Protein AF-C6HCW7-F1 (afdb_monomer)

Secondary structure (DSSP, 8-state):
-----TTTTSS-HHHHHHHHHHH-TTS-HHHHHHHHHHHHHHHHHTT-HHHHHHHH-TTT-TTT-----------------S--------SSSSS--TT------HHHHHHHHHHHHHHHHHHHHHHHHHHHHS-HHHHHHHHHHHHHHHHHHT-HHHHHHHHHHHHHH---HHHHHHHHHHHHHHHHHTT-HHHHHHHHHHHHHHHHHH--HHHHHHHHHHHHHHHHHTT-HHHHHHHHHHHGGG---TTT--HHHHHHHHHHHHHHHS-HHHHIIIIIS-HHHHHHHTTSSSSTTTTT-------------------------------TT-SS---S-----------HHHHHHHHHS----

Mean predicted aligned error: 13.77 Å

Foldseek 3Di:
DDDPQPLLPFDQLVLLVLLQLQQDPPHDPVSVVVSLVVNVVLCVVLLLLVLCCCDAPQPNHPQNPDPDDPDDDDDDDDDDDDDDPDQQPSYPDPHGDPPDHNHDDPVSSVVSVVVLVVVLVVLVVQLVCCVVPNDPVSNLVSLSVVLSSCRSSLPLPVNLVSLVVSLVSDPDLAVNLSSLVSNLLSCVSSLPLVSNVVSLVVSVVSCVVPNDPLSVLLSLQSVLVSCVSVVVLQSNLVSLLVSLVPPDSVSNDDSVVSLVSNLVSLVVHDDQVCSCVRNVPDPSNCLQLVPPPPPVVPVPCDDDDDDDDDDDDDDDDDDDDDDDDDDDDDDPPPPPDPDPDDPDPDDDDDCVVVSVVSVPPDHDD

Organism: Ajellomyces capsulatus (strain H143) (NCBI:txid544712)

Solvent-accessible surface area (backbone atoms only — not comparable to full-atom values): 21626 Å² total; per-residue (Å²): 132,89,73,78,77,58,65,53,75,41,43,58,41,67,56,39,50,29,51,21,40,43,24,29,74,87,50,56,68,68,60,31,53,51,28,51,52,52,49,53,52,48,35,66,78,51,41,16,36,57,37,46,43,46,37,22,28,67,83,75,6,77,65,34,58,68,93,67,84,80,86,73,86,85,77,96,74,94,74,94,72,92,78,80,78,72,79,62,51,44,54,69,54,97,67,60,39,87,84,65,66,62,83,70,51,69,69,60,43,51,53,26,47,54,52,49,49,53,52,49,53,51,46,48,48,50,28,50,51,20,62,76,76,43,56,76,66,50,28,50,52,34,46,45,52,52,18,49,48,29,30,53,21,46,37,67,69,63,17,48,54,35,44,52,59,43,46,73,71,51,83,52,66,69,60,45,45,35,52,40,53,32,51,32,43,48,24,58,45,39,41,37,64,70,61,27,51,56,42,51,54,53,42,48,56,51,38,73,74,70,46,54,73,66,62,47,44,42,50,36,43,57,50,16,54,52,28,50,79,74,69,39,32,62,64,14,18,56,36,34,52,70,28,64,90,65,66,78,52,64,58,71,44,53,71,69,54,51,50,52,53,23,49,58,23,28,71,76,46,46,54,58,68,56,29,41,59,64,45,65,65,24,65,79,46,38,75,70,49,44,86,77,76,75,63,69,72,71,76,69,67,69,82,89,70,84,92,80,82,85,88,87,85,89,83,90,83,90,86,86,86,89,88,88,84,88,79,80,88,80,77,91,76,74,88,80,70,98,61,101,68,80,73,73,80,73,74,86,74,83,46,66,69,56,39,52,52,62,70,69,46,86,64,72,134

Nearest PDB structures (foldseek):
  9e8j-assembly1_Y  TM=9.099E-01  e=1.489E-12  Homo sapiens
  6fvv-assembly1_R  TM=8.656E-01  e=8.150E-12  Saccharomyces cerevisiae S288C
  6fvw-assembly1_R  TM=8.691E-01  e=1.907E-11  Saccharomyces cerevisiae S288C
  7w37-assembly1_Y  TM=8.833E-01  e=1.596E-10  Homo sapiens
  7qo6-assembly1_R  TM=8.612E-01  e=6.538E-11  Saccharomyces cerevisiae

Radius of gyration: 25.84 Å; Cα contacts (8 Å, |Δi|>4): 361; chains: 1; bounding box: 90×74×54 Å

Sequence (365 aa):
MSSDPQYAKYPNLSLAQDIFNLSNPACPQTSQQASLKKLQSAILHHHMAPLYRHLAHPVDGILNTTGEGATSSQPAAAASSKGGVVASNLLSGRKVSQKMILPWDEKLYDSLVEENKKELDALQKEEDDAAEAAGDTEVQAARAKRAEFWARVGDRDKAVAAYEAVLEKTGILGTKIDLILAIIRIGLFFGDKVFVKKQIERAGALVESGGDWDRRNRLKAYKGLHLLTIRSYNLAATLLLDSLSTFTSYELCSYSSLVVYSVLAGSLALKRVDFKAKVVDAPEIKAILGEGEDNIPALSRSGSSGPDAGDEEMKDATATTTPGVASTVVNLTTLGAESGFVPEEEIPMDFSPLSNLVSSLPLPP

InterPro domains:
  IPR019585 26S proteasome regulatory subunit Rpn7/COP9 signalosome complex subunit 1 [PTHR14145] (11-290)
  IPR045135 26S proteasome regulatory subunit Rpn7, N-terminal [PF10602] (105-278)

Structure (mmCIF, N/CA/C/O backbone):
data_AF-C6HCW7-F1
#
_entry.id   AF-C6HCW7-F1
#
loop_
_atom_site.group_PDB
_atom_site.id
_atom_site.type_symbol
_atom_site.label_atom_id
_atom_site.label_alt_id
_atom_site.label_comp_id
_atom_site.label_asym_id
_atom_site.label_entity_id
_atom_site.label_seq_id
_atom_site.pdbx_PDB_ins_code
_atom_site.Cartn_x
_atom_site.Cartn_y
_atom_site.Cartn_z
_atom_site.occupancy
_atom_site.B_iso_or_equiv
_atom_site.auth_seq_id
_atom_site.auth_comp_id
_atom_site.auth_asym_id
_atom_site.auth_atom_id
_atom_site.pdbx_PDB_model_num
ATOM 1 N N . MET A 1 1 ? -4.052 23.597 -6.287 1.00 30.36 1 MET A N 1
ATOM 2 C CA . MET A 1 1 ? -3.541 23.357 -4.926 1.00 30.36 1 MET A CA 1
ATOM 3 C C . MET A 1 1 ? -3.773 21.893 -4.632 1.00 30.36 1 MET A C 1
ATOM 5 O O . MET A 1 1 ? -4.926 21.481 -4.652 1.00 30.36 1 MET A O 1
ATOM 9 N N . SER A 1 2 ? -2.704 21.101 -4.539 1.00 39.66 2 SER A N 1
ATOM 10 C CA . SER A 1 2 ? -2.833 19.682 -4.200 1.00 39.66 2 SER A CA 1
ATOM 11 C C . SER A 1 2 ? -3.292 19.614 -2.748 1.00 39.66 2 SER A C 1
ATOM 13 O O . SER A 1 2 ? -2.614 20.138 -1.873 1.00 39.66 2 SER A O 1
ATOM 15 N N . SER A 1 3 ? -4.495 19.101 -2.512 1.00 54.78 3 SER A N 1
ATOM 16 C CA . SER A 1 3 ? -4.973 18.790 -1.165 1.00 54.78 3 SER A CA 1
ATOM 17 C C . SER A 1 3 ? -4.120 17.661 -0.593 1.00 54.78 3 SER A C 1
ATOM 19 O O . SER A 1 3 ? -3.873 16.702 -1.328 1.00 54.78 3 SER A O 1
ATOM 21 N N . ASP A 1 4 ? -3.747 17.729 0.685 1.00 58.66 4 ASP A N 1
ATOM 22 C CA . ASP A 1 4 ? -3.010 16.649 1.344 1.00 58.66 4 ASP A CA 1
ATOM 23 C C . ASP A 1 4 ? -3.697 15.281 1.156 1.00 58.66 4 ASP A C 1
ATOM 25 O O . ASP A 1 4 ? -4.935 15.211 1.139 1.00 58.66 4 ASP A O 1
ATOM 29 N N . PRO A 1 5 ? -2.924 14.184 1.020 1.00 60.94 5 PRO A N 1
ATOM 30 C CA . PRO A 1 5 ? -3.467 12.842 0.861 1.00 60.94 5 PRO A CA 1
ATOM 31 C C . PRO A 1 5 ? -4.372 12.453 2.036 1.00 60.94 5 PRO A C 1
ATOM 33 O O . PRO A 1 5 ? -3.906 12.161 3.139 1.00 60.94 5 PRO A O 1
ATOM 36 N N . GLN A 1 6 ? -5.682 12.395 1.803 1.00 68.75 6 GLN A N 1
ATOM 37 C CA . GLN A 1 6 ? -6.617 11.935 2.826 1.00 68.75 6 GLN A CA 1
ATOM 38 C C . GLN A 1 6 ? -6.510 10.413 2.997 1.00 68.75 6 GLN A C 1
ATOM 40 O O . GLN A 1 6 ? -6.288 9.671 2.038 1.00 68.75 6 GLN A O 1
ATOM 45 N N . TYR A 1 7 ? -6.661 9.943 4.238 1.00 75.81 7 TYR A N 1
ATOM 46 C CA . TYR A 1 7 ? -6.612 8.524 4.620 1.00 75.81 7 TYR A CA 1
ATOM 47 C C . TYR A 1 7 ? -5.269 7.822 4.396 1.00 75.81 7 TYR A C 1
ATOM 49 O O . TYR A 1 7 ? -5.221 6.596 4.430 1.00 75.81 7 TYR A O 1
ATOM 57 N N . ALA A 1 8 ? -4.168 8.542 4.166 1.00 72.75 8 ALA A N 1
ATOM 58 C CA . ALA A 1 8 ? -2.867 7.954 3.824 1.00 72.75 8 ALA A CA 1
ATOM 59 C C . ALA A 1 8 ? -2.164 7.203 4.978 1.00 72.75 8 ALA A C 1
ATOM 61 O O . ALA A 1 8 ? -1.217 6.463 4.737 1.00 72.75 8 ALA A O 1
ATOM 62 N N . LYS A 1 9 ? -2.644 7.333 6.220 1.00 79.38 9 LYS A N 1
ATOM 63 C CA . LYS A 1 9 ? -1.928 6.855 7.412 1.00 79.38 9 LYS A CA 1
ATOM 64 C C . LYS A 1 9 ? -2.043 5.350 7.680 1.00 79.38 9 LYS A C 1
ATOM 66 O O . LYS A 1 9 ? -1.069 4.730 8.097 1.00 79.38 9 LYS A O 1
ATOM 71 N N . TYR A 1 10 ? -3.214 4.760 7.448 1.00 82.19 10 TYR A N 1
ATOM 72 C CA . TYR A 1 10 ? -3.487 3.354 7.763 1.00 82.19 10 TYR A CA 1
ATOM 73 C C . TYR A 1 10 ? -4.096 2.609 6.564 1.00 82.19 10 TYR A C 1
ATOM 75 O O . TYR A 1 10 ? -4.797 3.228 5.759 1.00 82.19 10 TYR A O 1
ATOM 83 N N . PRO A 1 11 ? -3.862 1.289 6.433 1.00 82.00 11 PRO A N 1
ATOM 84 C CA . PRO A 1 11 ? -2.951 0.465 7.238 1.00 82.00 11 PRO A CA 1
ATOM 85 C C . PRO A 1 11 ? -1.474 0.745 6.917 1.00 82.00 11 PRO A C 1
ATOM 87 O O . PRO A 1 11 ? -1.136 1.103 5.790 1.00 82.00 11 PRO A O 1
ATOM 90 N N . ASN A 1 12 ? -0.593 0.552 7.904 1.00 85.12 12 ASN A N 1
ATOM 91 C CA . ASN A 1 12 ? 0.846 0.711 7.704 1.00 85.12 12 ASN A CA 1
ATOM 92 C C . ASN A 1 12 ? 1.421 -0.527 6.994 1.00 85.12 12 ASN A C 1
ATOM 94 O O . ASN A 1 12 ? 1.462 -1.617 7.568 1.00 85.12 12 ASN A O 1
ATOM 98 N N . LEU A 1 13 ? 1.863 -0.369 5.744 1.00 86.38 13 LEU A N 1
ATOM 99 C CA . LEU A 1 13 ? 2.406 -1.474 4.949 1.00 86.38 13 LEU A CA 1
ATOM 100 C C . LEU A 1 13 ? 3.784 -1.952 5.433 1.00 86.38 13 LEU A C 1
ATOM 102 O O . LEU A 1 13 ? 4.142 -3.098 5.158 1.00 86.38 13 LEU A O 1
ATOM 106 N N . SER A 1 14 ? 4.528 -1.149 6.205 1.00 86.50 14 SER A N 1
ATOM 107 C CA . SER A 1 14 ? 5.782 -1.612 6.822 1.00 86.50 14 SER A CA 1
ATOM 108 C C . SER A 1 14 ? 5.532 -2.774 7.787 1.00 86.50 14 SER A C 1
ATOM 110 O O . SER A 1 14 ? 6.302 -3.732 7.825 1.00 86.50 14 SER A O 1
ATOM 112 N N . LEU A 1 15 ? 4.385 -2.762 8.472 1.00 87.25 15 LEU A N 1
ATOM 113 C CA . LEU A 1 15 ? 3.976 -3.836 9.367 1.00 87.25 15 LEU A CA 1
ATOM 114 C C . LEU A 1 15 ? 3.695 -5.139 8.605 1.00 87.25 15 LEU A C 1
ATOM 116 O O . LEU A 1 15 ? 4.044 -6.217 9.081 1.00 87.25 15 LEU A O 1
ATOM 120 N N . ALA A 1 16 ? 3.118 -5.056 7.402 1.00 87.12 16 ALA A N 1
ATOM 121 C CA . ALA A 1 16 ? 2.946 -6.227 6.539 1.00 87.12 16 ALA A CA 1
ATOM 122 C C . ALA A 1 16 ? 4.301 -6.820 6.117 1.00 87.12 16 ALA A C 1
ATOM 124 O O . ALA A 1 16 ? 4.454 -8.042 6.087 1.00 87.12 16 ALA A O 1
ATOM 125 N N . GLN A 1 17 ? 5.303 -5.974 5.857 1.00 87.50 17 GLN A N 1
ATOM 126 C CA . GLN A 1 17 ? 6.667 -6.424 5.575 1.00 87.50 17 GLN A CA 1
ATOM 127 C C . GLN A 1 17 ? 7.312 -7.101 6.793 1.00 87.50 17 GLN A C 1
ATOM 129 O O . GLN A 1 17 ? 7.956 -8.140 6.646 1.00 87.50 17 GLN A O 1
ATOM 134 N N . ASP A 1 18 ? 7.114 -6.561 7.997 1.00 87.44 18 ASP A N 1
ATOM 135 C CA . ASP A 1 18 ? 7.599 -7.180 9.233 1.00 87.44 18 ASP A CA 1
ATOM 136 C C . ASP A 1 18 ? 6.955 -8.557 9.466 1.00 87.44 18 ASP A C 1
ATOM 138 O O . ASP A 1 18 ? 7.660 -9.526 9.754 1.00 87.44 18 ASP A O 1
ATOM 142 N N . ILE A 1 19 ? 5.641 -8.690 9.245 1.00 86.81 19 ILE A N 1
ATOM 143 C CA . ILE A 1 19 ? 4.929 -9.981 9.293 1.00 86.81 19 ILE A CA 1
ATOM 144 C C . ILE A 1 19 ? 5.517 -10.963 8.267 1.00 86.81 19 ILE A C 1
ATOM 146 O O . ILE A 1 19 ? 5.774 -12.131 8.583 1.00 86.81 19 ILE A O 1
ATOM 150 N N . PHE A 1 20 ? 5.786 -10.493 7.048 1.00 86.31 20 PHE A N 1
ATOM 151 C CA . PHE A 1 20 ? 6.410 -11.310 6.013 1.00 86.31 20 PHE A CA 1
ATOM 152 C C . PHE A 1 20 ? 7.802 -11.797 6.440 1.00 86.31 20 PHE A C 1
ATOM 154 O O . PHE A 1 20 ? 8.093 -12.990 6.308 1.00 86.31 20 PHE A O 1
ATOM 161 N N . ASN A 1 21 ? 8.638 -10.920 7.004 1.00 86.12 21 ASN A N 1
ATOM 162 C CA . ASN A 1 21 ? 9.986 -11.252 7.473 1.00 86.12 21 ASN A CA 1
ATOM 163 C C . ASN A 1 21 ? 9.972 -12.349 8.546 1.00 86.12 21 ASN A C 1
ATOM 165 O O . ASN A 1 21 ? 10.792 -13.265 8.484 1.00 86.12 21 ASN A O 1
ATOM 169 N N . LEU A 1 22 ? 9.014 -12.297 9.479 1.00 82.94 22 LEU A N 1
ATOM 170 C CA . LEU A 1 22 ? 8.832 -13.325 10.514 1.00 82.94 22 LEU A CA 1
ATOM 171 C C . LEU A 1 22 ? 8.509 -14.695 9.918 1.00 82.94 22 LEU A C 1
ATOM 173 O O . LEU A 1 22 ? 9.034 -15.717 10.359 1.00 82.94 22 LEU A O 1
ATOM 177 N N . SER A 1 23 ? 7.672 -14.721 8.883 1.00 79.38 23 SER A N 1
ATOM 178 C CA . SER A 1 23 ? 7.321 -15.968 8.205 1.00 79.38 23 SER A CA 1
ATOM 179 C C . SER A 1 23 ? 8.462 -16.530 7.346 1.00 79.38 23 SER A C 1
ATOM 181 O O . SER A 1 23 ? 8.484 -17.732 7.083 1.00 79.38 23 SER A O 1
ATOM 183 N N . ASN A 1 24 ? 9.387 -15.676 6.889 1.00 82.56 24 ASN A N 1
ATOM 184 C CA . ASN A 1 24 ? 10.401 -16.019 5.897 1.00 82.56 24 ASN A CA 1
ATOM 185 C C . ASN A 1 24 ? 11.612 -16.725 6.532 1.00 82.56 24 ASN A C 1
ATOM 187 O O . ASN A 1 24 ? 12.401 -16.071 7.219 1.00 82.56 24 ASN A O 1
ATOM 191 N N . PRO A 1 25 ? 11.848 -18.022 6.250 1.00 77.50 25 PRO A N 1
ATOM 192 C CA . PRO A 1 25 ? 12.964 -18.763 6.836 1.00 77.50 25 PRO A CA 1
ATOM 193 C C . PRO A 1 25 ? 14.343 -18.297 6.345 1.00 77.50 25 PRO A C 1
ATOM 195 O O . PRO A 1 25 ? 15.338 -18.592 7.001 1.00 77.50 25 PRO A O 1
ATOM 198 N N . ALA A 1 26 ? 14.418 -17.590 5.212 1.00 81.12 26 ALA A N 1
ATOM 199 C CA . ALA A 1 26 ? 15.670 -17.075 4.658 1.00 81.12 26 ALA A CA 1
ATOM 200 C C . ALA A 1 26 ? 16.100 -15.727 5.268 1.00 81.12 26 ALA A C 1
ATOM 202 O O . ALA A 1 26 ? 17.200 -15.255 4.992 1.00 81.12 26 ALA A O 1
ATOM 203 N N . CYS A 1 27 ? 15.245 -15.090 6.074 1.00 81.00 27 CYS A N 1
ATOM 204 C CA . CYS A 1 27 ? 15.559 -13.813 6.709 1.00 81.00 27 CYS A CA 1
ATOM 205 C C . CYS A 1 27 ? 16.534 -14.014 7.894 1.00 81.00 27 CYS A C 1
ATOM 207 O O . CYS A 1 27 ? 16.356 -14.963 8.666 1.00 81.00 27 CYS A O 1
ATOM 209 N N . PRO A 1 28 ? 17.552 -13.147 8.079 1.00 85.31 28 PRO A N 1
ATOM 210 C CA . PRO A 1 28 ? 18.441 -13.208 9.237 1.00 85.31 28 PRO A CA 1
ATOM 211 C C . PRO A 1 28 ? 17.680 -13.111 10.565 1.00 85.31 28 PRO A C 1
ATOM 213 O O . PRO A 1 28 ? 16.718 -12.354 10.699 1.00 85.31 28 PRO A O 1
ATOM 216 N N . GLN A 1 29 ? 18.156 -13.830 11.585 1.00 81.06 29 GLN A N 1
ATOM 217 C CA . GLN A 1 29 ? 17.501 -13.858 12.900 1.00 81.06 29 GLN A CA 1
ATOM 218 C C . GLN A 1 29 ? 17.453 -12.479 13.572 1.00 81.06 29 GLN A C 1
ATOM 220 O O . GLN A 1 29 ? 16.486 -12.164 14.257 1.00 81.06 29 GLN A O 1
ATOM 225 N N . THR A 1 30 ? 18.465 -11.638 13.359 1.00 86.31 30 THR A N 1
ATOM 226 C CA . THR A 1 30 ? 18.505 -10.262 13.875 1.00 86.31 30 THR A CA 1
ATOM 227 C C . THR A 1 30 ? 17.367 -9.414 13.307 1.00 86.31 30 THR A C 1
ATOM 229 O O . THR A 1 30 ? 16.652 -8.755 14.061 1.00 86.31 30 THR A O 1
ATOM 232 N N . SER A 1 31 ? 17.145 -9.487 11.992 1.00 84.00 31 SER A N 1
ATOM 233 C CA . SER A 1 31 ? 16.052 -8.797 11.302 1.00 84.00 31 SER A CA 1
ATOM 234 C C . SER A 1 31 ? 14.686 -9.324 11.739 1.00 84.00 31 SER A C 1
ATOM 236 O O . SER A 1 31 ? 13.798 -8.533 12.034 1.00 84.00 31 SER A O 1
ATOM 238 N N . GLN A 1 32 ? 14.532 -10.644 11.878 1.00 83.75 32 GLN A N 1
ATOM 239 C CA . GLN A 1 32 ? 13.301 -11.251 12.395 1.00 83.75 32 GLN A CA 1
ATOM 240 C C . GLN A 1 32 ? 12.988 -10.800 13.835 1.00 83.75 32 GLN A C 1
ATOM 242 O O . GLN A 1 32 ? 11.850 -10.446 14.126 1.00 83.75 32 GLN A O 1
ATOM 247 N N . GLN A 1 33 ? 13.979 -10.745 14.734 1.00 85.75 33 GLN A N 1
ATOM 248 C CA . GLN A 1 33 ? 13.779 -10.247 16.104 1.00 85.75 33 GLN A CA 1
ATOM 249 C C . GLN A 1 33 ? 13.385 -8.766 16.134 1.00 85.75 33 GLN A C 1
ATOM 251 O O . GLN A 1 33 ? 12.539 -8.370 16.936 1.00 85.75 33 GLN A O 1
ATOM 256 N N . ALA A 1 34 ? 13.988 -7.945 15.271 1.00 88.62 34 ALA A N 1
ATOM 257 C CA . ALA A 1 34 ? 13.626 -6.538 15.139 1.00 88.62 34 ALA A CA 1
ATOM 258 C C . ALA A 1 34 ? 12.179 -6.381 14.642 1.00 88.62 34 ALA A C 1
ATOM 260 O O . ALA A 1 34 ? 11.408 -5.649 15.261 1.00 88.62 34 ALA A O 1
ATOM 261 N N . SER A 1 35 ? 11.789 -7.122 13.598 1.00 86.75 35 SER A N 1
ATOM 262 C CA . SER A 1 35 ? 10.413 -7.152 13.084 1.00 86.75 35 SER A CA 1
ATOM 263 C C . SER A 1 35 ? 9.411 -7.643 14.137 1.00 86.75 35 SER A C 1
ATOM 265 O O . SER A 1 35 ? 8.327 -7.081 14.254 1.00 86.75 35 SER A O 1
ATOM 267 N N . LEU A 1 36 ? 9.777 -8.629 14.967 1.00 86.31 36 LEU A N 1
ATOM 268 C CA . LEU A 1 36 ? 8.927 -9.113 16.061 1.00 86.31 36 LEU A CA 1
ATOM 269 C C . LEU A 1 36 ? 8.667 -8.008 17.088 1.00 86.31 36 LEU A C 1
ATOM 271 O O . LEU A 1 36 ? 7.518 -7.769 17.456 1.00 86.31 36 LEU A O 1
ATOM 275 N N . LYS A 1 37 ? 9.723 -7.314 17.530 1.00 89.12 37 LYS A N 1
ATOM 276 C CA . LYS A 1 37 ? 9.605 -6.208 18.492 1.00 89.12 37 LYS A CA 1
ATOM 277 C C . LYS A 1 37 ? 8.747 -5.074 17.938 1.00 89.12 37 LYS A C 1
ATOM 279 O O . LYS A 1 37 ? 7.873 -4.591 18.649 1.00 89.12 37 LYS A O 1
ATOM 284 N N . LYS A 1 38 ? 8.959 -4.698 16.672 1.00 89.06 38 LYS A N 1
ATOM 285 C CA . LYS A 1 38 ? 8.157 -3.677 15.982 1.00 89.06 38 LYS A CA 1
ATOM 286 C C . LYS A 1 38 ? 6.684 -4.067 15.912 1.00 89.06 38 LYS A C 1
ATOM 288 O O . LYS A 1 38 ? 5.824 -3.261 16.261 1.00 89.06 38 LYS A O 1
ATOM 293 N N . LEU A 1 39 ? 6.397 -5.315 15.543 1.00 87.81 39 LEU A N 1
ATOM 294 C CA . LEU A 1 39 ? 5.038 -5.846 15.499 1.00 87.81 39 LEU A CA 1
ATOM 295 C C . LEU A 1 39 ? 4.377 -5.819 16.883 1.00 87.81 39 LEU A C 1
ATOM 297 O O . LEU A 1 39 ? 3.255 -5.341 17.008 1.00 87.81 39 LEU A O 1
ATOM 301 N N . GLN A 1 40 ? 5.079 -6.257 17.931 1.00 88.25 40 GLN A N 1
ATOM 302 C CA . GLN A 1 40 ? 4.573 -6.195 19.306 1.00 88.25 40 GLN A CA 1
ATOM 303 C C . GLN A 1 40 ? 4.303 -4.755 19.757 1.00 88.25 40 GLN A C 1
ATOM 305 O O . GLN A 1 40 ? 3.229 -4.479 20.288 1.00 88.25 40 GLN A O 1
ATOM 310 N N . SER A 1 41 ? 5.226 -3.821 19.504 1.00 89.00 41 SER A N 1
ATOM 311 C CA . SER A 1 41 ? 5.013 -2.410 19.841 1.00 89.00 41 SER A CA 1
ATOM 312 C C . SER A 1 41 ? 3.850 -1.795 19.066 1.00 89.00 41 SER A C 1
ATOM 314 O O . SER A 1 41 ? 3.074 -1.043 19.645 1.00 89.00 41 SER A O 1
ATOM 316 N N . ALA A 1 42 ? 3.683 -2.147 17.788 1.00 87.62 42 ALA A N 1
ATOM 317 C CA . ALA A 1 42 ? 2.588 -1.652 16.962 1.00 87.62 42 ALA A CA 1
ATOM 318 C C . ALA A 1 42 ? 1.231 -2.188 17.443 1.00 87.62 42 ALA A C 1
ATOM 320 O O . ALA A 1 42 ? 0.276 -1.420 17.529 1.00 87.62 42 ALA A O 1
ATOM 321 N N . ILE A 1 43 ? 1.155 -3.472 17.816 1.00 87.38 43 ILE A N 1
ATOM 322 C CA . ILE A 1 43 ? -0.066 -4.082 18.363 1.00 87.38 43 ILE A CA 1
ATOM 323 C C . ILE A 1 43 ? -0.506 -3.367 19.643 1.00 87.38 43 ILE A C 1
ATOM 325 O O . ILE A 1 43 ? -1.692 -3.073 19.784 1.00 87.38 43 ILE A O 1
ATOM 329 N N . LEU A 1 44 ? 0.440 -3.058 20.536 1.00 87.31 44 LEU A N 1
ATOM 330 C CA . LEU A 1 44 ? 0.167 -2.351 21.788 1.00 87.31 44 LEU A CA 1
ATOM 331 C C . LEU A 1 44 ? -0.210 -0.883 21.555 1.00 87.31 44 LEU A C 1
ATOM 333 O O . LEU A 1 44 ? -1.206 -0.416 22.087 1.00 87.31 44 LEU A O 1
ATOM 337 N N . HIS A 1 45 ? 0.562 -0.159 20.744 1.00 87.56 45 HIS A N 1
ATOM 338 C CA . HIS A 1 45 ? 0.377 1.280 20.539 1.00 87.56 45 HIS A CA 1
ATOM 339 C C . HIS A 1 45 ? -0.867 1.623 19.702 1.00 87.56 45 HIS A C 1
ATOM 341 O O . HIS A 1 45 ? -1.451 2.693 19.852 1.00 87.56 45 HIS A O 1
ATOM 347 N N . HIS A 1 46 ? -1.272 0.738 18.790 1.00 86.06 46 HIS A N 1
ATOM 348 C CA . HIS A 1 46 ? -2.422 0.955 17.907 1.00 86.06 46 HIS A CA 1
ATOM 349 C C . HIS A 1 46 ? -3.631 0.075 18.239 1.00 86.06 46 HIS A C 1
ATOM 351 O O . HIS A 1 46 ? -4.580 0.040 17.457 1.00 86.06 46 HIS A O 1
ATOM 357 N N . HIS A 1 47 ? -3.591 -0.632 19.370 1.00 84.62 47 HIS A N 1
ATOM 358 C CA . HIS A 1 47 ? -4.650 -1.518 19.851 1.00 84.62 47 HIS A CA 1
ATOM 359 C C . HIS A 1 47 ? -5.155 -2.512 18.788 1.00 84.62 47 HIS A C 1
ATOM 361 O O . HIS A 1 47 ? -6.353 -2.731 18.608 1.00 84.62 47 HIS A O 1
ATOM 367 N N . MET A 1 48 ? -4.237 -3.140 18.046 1.00 83.44 48 MET A N 1
ATOM 368 C CA . MET A 1 48 ? -4.556 -3.962 16.867 1.00 83.44 48 MET A CA 1
ATOM 369 C C . MET A 1 48 ? -5.074 -5.366 17.233 1.00 83.44 48 MET A C 1
ATOM 371 O O . MET A 1 48 ? -4.493 -6.377 16.841 1.00 83.44 48 MET A O 1
ATOM 375 N N . ALA A 1 49 ? -6.162 -5.461 18.002 1.00 85.00 49 ALA A N 1
ATOM 376 C CA . ALA A 1 49 ? -6.674 -6.733 18.524 1.00 85.00 49 ALA A CA 1
ATOM 377 C C . ALA A 1 49 ? -7.094 -7.742 17.427 1.00 85.00 49 ALA A C 1
ATOM 379 O O . ALA A 1 49 ? -6.688 -8.903 17.503 1.00 85.00 49 ALA A O 1
ATOM 380 N N . PRO A 1 50 ? -7.859 -7.361 16.382 1.00 85.62 50 PRO A N 1
ATOM 381 C CA . PRO A 1 50 ? -8.211 -8.245 15.271 1.00 85.62 50 PRO A CA 1
ATOM 382 C C . PRO A 1 50 ? -6.990 -8.739 14.502 1.00 85.62 50 PRO A C 1
ATOM 384 O O . PRO A 1 50 ? -6.916 -9.930 14.200 1.00 85.62 50 PRO A O 1
ATOM 387 N N . LEU A 1 51 ? -6.004 -7.869 14.253 1.00 84.62 51 LEU A N 1
ATOM 388 C CA . LEU A 1 51 ? -4.744 -8.284 13.642 1.00 84.62 51 LEU A CA 1
ATOM 389 C C . LEU A 1 51 ? -3.986 -9.255 14.554 1.00 84.62 51 LEU A C 1
ATOM 391 O O . LEU A 1 51 ? -3.526 -10.293 14.091 1.00 84.62 51 LEU A O 1
ATOM 395 N N . TYR A 1 52 ? -3.901 -8.971 15.855 1.00 84.75 52 TYR A N 1
ATOM 396 C CA . TYR A 1 52 ? -3.234 -9.842 16.820 1.00 84.75 52 TYR A CA 1
ATOM 397 C C . TYR A 1 52 ? -3.868 -11.235 16.868 1.00 84.75 52 TYR A C 1
ATOM 399 O O . TYR A 1 52 ? -3.155 -12.233 16.781 1.00 84.75 52 TYR A O 1
ATOM 407 N N . ARG A 1 53 ? -5.204 -11.318 16.891 1.00 84.88 53 ARG A N 1
ATOM 408 C CA . ARG A 1 53 ? -5.932 -12.587 16.764 1.00 84.88 53 ARG A CA 1
ATOM 409 C C . ARG A 1 53 ? -5.621 -13.282 15.442 1.00 84.88 53 ARG A C 1
ATOM 411 O O . ARG A 1 53 ? -5.299 -14.464 15.439 1.00 84.88 53 ARG A O 1
ATOM 418 N N . HIS A 1 54 ? -5.672 -12.559 14.327 1.00 84.06 54 HIS A N 1
ATOM 419 C CA . HIS A 1 54 ? -5.403 -13.132 13.010 1.00 84.06 54 HIS A CA 1
ATOM 420 C C . HIS A 1 54 ? -3.973 -13.681 12.868 1.00 84.06 54 HIS A C 1
ATOM 422 O O . HIS A 1 54 ? -3.744 -14.626 12.116 1.00 84.06 54 HIS A O 1
ATOM 428 N N . LEU A 1 55 ? -3.008 -13.112 13.592 1.00 83.00 55 LEU A N 1
ATOM 429 C CA . LEU A 1 55 ? -1.607 -13.525 13.544 1.00 83.00 55 LEU A CA 1
ATOM 430 C C . LEU A 1 55 ? -1.269 -14.622 14.561 1.00 83.00 55 LEU A C 1
ATOM 432 O O . LEU A 1 55 ? -0.674 -15.630 14.181 1.00 83.00 55 LEU A O 1
ATOM 436 N N . ALA A 1 56 ? -1.637 -14.436 15.831 1.00 82.06 56 ALA A N 1
ATOM 437 C CA . ALA A 1 56 ? -1.139 -15.228 16.957 1.00 82.06 56 ALA A CA 1
ATOM 438 C C . ALA A 1 56 ? -2.143 -16.230 17.545 1.00 82.06 56 ALA A C 1
ATOM 440 O O . ALA A 1 56 ? -1.750 -17.052 18.372 1.00 82.06 56 ALA A O 1
ATOM 441 N N . HIS A 1 57 ? -3.421 -16.204 17.165 1.00 78.00 57 HIS A N 1
ATOM 442 C CA . HIS A 1 57 ? -4.386 -17.114 17.781 1.00 78.00 57 HIS A CA 1
ATOM 443 C C . HIS A 1 57 ? -3.993 -18.595 17.554 1.00 78.00 57 HIS A C 1
ATOM 445 O O . HIS A 1 57 ? -3.638 -18.958 16.436 1.00 78.00 57 HIS A O 1
ATOM 451 N N . PRO A 1 58 ? -4.068 -19.488 18.558 1.00 71.25 58 PRO A N 1
ATOM 452 C CA . PRO A 1 58 ? -3.590 -20.871 18.413 1.00 71.25 58 PRO A CA 1
ATOM 453 C C . PRO A 1 58 ? -4.293 -21.682 17.309 1.00 71.25 58 PRO A C 1
ATOM 455 O O . PRO A 1 58 ? -3.680 -22.535 16.676 1.00 71.25 58 PRO A O 1
ATOM 458 N N . VAL A 1 59 ? -5.584 -21.411 17.085 1.00 68.19 59 VAL A N 1
ATOM 459 C CA . VAL A 1 59 ? -6.421 -22.097 16.076 1.00 68.19 59 VAL A CA 1
ATOM 460 C C . VAL A 1 59 ? -6.503 -21.316 14.755 1.00 68.19 59 VAL A C 1
ATOM 462 O O . VAL A 1 59 ? -6.216 -21.863 13.696 1.00 68.19 59 VAL A O 1
ATOM 465 N N . ASP A 1 60 ? -6.870 -20.032 14.822 1.00 67.12 60 ASP A N 1
ATOM 466 C CA . ASP A 1 60 ? -7.091 -19.166 13.653 1.00 67.12 60 ASP A CA 1
ATOM 467 C C . ASP A 1 60 ? -5.833 -18.417 13.158 1.00 67.12 60 ASP A C 1
ATOM 469 O O . ASP A 1 60 ? -5.870 -17.775 12.107 1.00 67.12 60 ASP A O 1
ATOM 473 N N . GLY A 1 61 ? -4.745 -18.423 13.934 1.00 71.25 61 GLY A N 1
ATOM 474 C CA . GLY A 1 61 ? -3.599 -17.534 13.749 1.00 71.25 61 GLY A CA 1
ATOM 475 C C . GLY A 1 61 ? -2.607 -18.039 12.714 1.00 71.25 61 GLY A C 1
ATOM 476 O O . GLY A 1 61 ? -2.064 -19.135 12.833 1.00 71.25 61 GLY A O 1
ATOM 477 N N . ILE A 1 62 ? -2.308 -17.206 11.720 1.00 74.69 62 ILE A N 1
ATOM 478 C CA . ILE A 1 62 ? -1.475 -17.596 10.576 1.00 74.69 62 ILE A CA 1
ATOM 479 C C . ILE A 1 62 ? 0.000 -17.861 10.938 1.00 74.69 62 ILE A C 1
ATOM 481 O O . ILE A 1 62 ? 0.672 -18.596 10.218 1.00 74.69 62 ILE A O 1
ATOM 485 N N . LEU A 1 63 ? 0.522 -17.291 12.033 1.00 70.56 63 LEU A N 1
ATOM 486 C CA . LEU A 1 63 ? 1.913 -17.493 12.474 1.00 70.56 63 LEU A CA 1
ATOM 487 C C . LEU A 1 63 ? 2.063 -18.642 13.479 1.00 70.56 63 LEU A C 1
ATOM 489 O O . LEU A 1 63 ? 3.139 -19.232 13.574 1.00 70.56 63 LEU A O 1
ATOM 493 N N . ASN A 1 64 ? 0.993 -18.963 14.208 1.00 64.62 64 ASN A N 1
ATOM 494 C CA . ASN A 1 64 ? 1.040 -19.843 15.373 1.00 64.62 64 ASN A CA 1
ATOM 495 C C . ASN A 1 64 ? 0.414 -21.217 15.147 1.00 64.62 64 ASN A C 1
ATOM 497 O O . ASN A 1 64 ? 0.356 -21.982 16.105 1.00 64.62 64 ASN A O 1
ATOM 501 N N . THR A 1 65 ? -0.027 -21.556 13.926 1.00 57.56 65 THR A N 1
ATOM 502 C CA . THR A 1 65 ? -0.583 -22.886 13.639 1.00 57.56 65 THR A CA 1
ATOM 503 C C . THR A 1 65 ? 0.424 -23.969 14.031 1.00 57.56 65 THR A C 1
ATOM 505 O O . THR A 1 65 ? 1.392 -24.242 13.311 1.00 57.56 65 THR A O 1
ATOM 508 N N . THR A 1 66 ? 0.208 -24.577 15.193 1.00 43.69 66 THR A N 1
ATOM 509 C CA . THR A 1 66 ? 0.975 -25.701 15.704 1.00 43.69 66 THR A CA 1
ATOM 510 C C . THR A 1 66 ? 0.767 -26.853 14.736 1.00 43.69 66 THR A C 1
ATOM 512 O O . THR A 1 66 ? -0.353 -27.304 14.505 1.00 43.69 66 THR A O 1
ATOM 515 N N . GLY A 1 67 ? 1.852 -27.324 14.127 1.00 41.62 67 GLY A N 1
ATOM 516 C CA . GLY A 1 67 ? 1.846 -28.583 13.402 1.00 41.62 67 GLY A CA 1
ATOM 517 C C . GLY A 1 67 ? 1.669 -29.741 14.378 1.00 41.62 67 GLY A C 1
ATOM 518 O O . GLY A 1 67 ? 2.646 -30.399 14.710 1.00 41.62 67 GLY A O 1
ATOM 519 N N . GLU A 1 68 ? 0.441 -30.002 14.815 1.00 29.50 68 GLU A N 1
ATOM 520 C CA . GLU A 1 68 ? 0.043 -31.311 15.320 1.00 29.50 68 GLU A CA 1
ATOM 521 C C . GLU A 1 68 ? -0.860 -31.967 14.282 1.00 29.50 68 GLU A C 1
ATOM 523 O O . GLU A 1 68 ? -1.896 -31.442 13.872 1.00 29.50 68 GLU A O 1
ATOM 528 N N . GLY A 1 69 ? -0.409 -33.118 13.786 1.00 30.48 69 GLY A N 1
ATOM 529 C CA . GLY A 1 69 ? -1.163 -33.910 12.839 1.00 30.48 69 GLY A CA 1
ATOM 530 C C . GLY A 1 69 ? -2.457 -34.415 13.461 1.00 30.48 69 GLY A C 1
ATOM 531 O O . GLY A 1 69 ? -2.443 -35.385 14.209 1.00 30.48 69 GLY A O 1
ATOM 532 N N . ALA A 1 70 ? -3.588 -33.860 13.038 1.00 25.97 70 ALA A N 1
ATOM 533 C CA . ALA A 1 70 ? -4.814 -34.636 12.956 1.00 25.97 70 ALA A CA 1
ATOM 534 C C . ALA A 1 70 ? -4.734 -35.487 11.680 1.00 25.97 70 ALA A C 1
ATOM 536 O O . ALA A 1 70 ? -5.155 -35.089 10.594 1.00 25.97 70 ALA A O 1
ATOM 537 N N . THR A 1 71 ? -4.135 -36.671 11.797 1.00 27.69 71 THR A N 1
ATOM 538 C CA . THR A 1 71 ? -4.368 -37.731 10.818 1.00 27.69 71 THR A CA 1
ATOM 539 C C . THR A 1 71 ? -5.812 -38.204 10.971 1.00 27.69 71 THR A C 1
ATOM 541 O O . THR A 1 71 ? -6.142 -38.955 11.877 1.00 27.69 71 THR A O 1
ATOM 544 N N . SER A 1 72 ? -6.684 -37.799 10.053 1.00 29.25 72 SER A N 1
ATOM 545 C CA . SER A 1 72 ? -7.627 -38.744 9.453 1.00 29.25 72 SER A CA 1
ATOM 546 C C . SER A 1 72 ? -7.981 -38.306 8.031 1.00 29.25 72 SER A C 1
ATOM 548 O O . SER A 1 72 ? -8.553 -37.261 7.750 1.00 29.25 72 SER A O 1
ATOM 550 N N . SER A 1 73 ? -7.491 -39.140 7.128 1.00 26.03 73 SER A N 1
ATOM 551 C CA . SER A 1 73 ? -7.925 -39.424 5.769 1.00 26.03 73 SER A CA 1
ATOM 552 C C . SER A 1 73 ? -9.369 -39.063 5.360 1.00 26.03 73 SER A C 1
ATOM 554 O O . SER A 1 73 ? -10.317 -39.597 5.926 1.00 26.03 73 SER A O 1
ATOM 556 N N . GLN A 1 74 ? -9.431 -38.391 4.195 1.00 28.22 74 GLN A N 1
ATOM 557 C CA . GLN A 1 74 ? -10.409 -38.499 3.084 1.00 28.22 74 GLN A CA 1
ATOM 558 C C . GLN A 1 74 ? -11.753 -37.730 3.151 1.00 28.22 74 GLN A C 1
ATOM 560 O O . GLN A 1 74 ? -12.239 -37.415 4.228 1.00 28.22 74 GLN A O 1
ATOM 565 N N . PRO A 1 75 ? -12.424 -37.509 1.994 1.00 30.62 75 PRO A N 1
ATOM 566 C CA . PRO A 1 75 ? -11.989 -36.779 0.798 1.00 30.62 75 PRO A CA 1
ATOM 567 C C . PRO A 1 75 ? -13.028 -35.687 0.425 1.00 30.62 75 PRO A C 1
ATOM 569 O O . PRO A 1 75 ? -14.014 -35.477 1.122 1.00 30.62 75 PRO A O 1
ATOM 572 N N . ALA A 1 76 ? -12.796 -34.970 -0.676 1.00 38.03 76 ALA A N 1
ATOM 573 C CA . ALA A 1 76 ? -13.627 -33.874 -1.180 1.00 38.03 76 ALA A CA 1
ATOM 574 C C . ALA A 1 76 ? -15.154 -34.099 -1.083 1.00 38.03 76 ALA A C 1
ATOM 576 O O . ALA A 1 76 ? -15.692 -35.010 -1.708 1.00 38.03 76 ALA A O 1
ATOM 577 N N . ALA A 1 77 ? -15.856 -33.186 -0.407 1.00 21.97 77 ALA A N 1
ATOM 578 C CA . ALA A 1 77 ? -17.273 -32.926 -0.633 1.00 21.97 77 ALA A CA 1
ATOM 579 C C . ALA A 1 77 ? -17.587 -31.456 -0.333 1.00 21.97 77 ALA A C 1
ATOM 581 O O . ALA A 1 77 ? -17.221 -30.914 0.709 1.00 21.97 77 ALA A O 1
ATOM 582 N N . ALA A 1 78 ? -18.239 -30.809 -1.294 1.00 36.00 78 ALA A N 1
ATOM 583 C CA . ALA A 1 78 ? -18.728 -29.448 -1.198 1.00 36.00 78 ALA A CA 1
ATOM 584 C C . ALA A 1 78 ? -19.718 -29.299 -0.032 1.00 36.00 78 ALA A C 1
ATOM 586 O O . ALA A 1 78 ? -20.731 -29.992 0.016 1.00 36.00 78 ALA A O 1
ATOM 587 N N . ALA A 1 79 ? -19.460 -28.341 0.856 1.00 24.89 79 ALA A N 1
ATOM 588 C CA . ALA A 1 79 ? -20.465 -27.800 1.756 1.00 24.89 79 ALA A CA 1
ATOM 589 C C . ALA A 1 79 ? -20.221 -26.299 1.924 1.00 24.89 79 ALA A C 1
ATOM 591 O O . ALA A 1 79 ? -19.261 -25.844 2.539 1.00 24.89 79 ALA A O 1
ATOM 592 N N . SER A 1 80 ? -21.110 -25.531 1.311 1.00 35.75 80 SER A N 1
ATOM 593 C CA . SER A 1 80 ? -21.312 -24.111 1.536 1.00 35.75 80 SER A CA 1
ATOM 594 C C . SER A 1 80 ? -21.675 -23.843 3.001 1.00 35.75 80 SER A C 1
ATOM 596 O O . SER A 1 80 ? -22.787 -24.161 3.422 1.00 35.75 80 SER A O 1
ATOM 598 N N . SER A 1 81 ? -20.791 -23.184 3.748 1.00 28.22 81 SER A N 1
ATOM 599 C CA . SER A 1 81 ? -21.162 -22.442 4.955 1.00 28.22 81 SER A CA 1
ATOM 600 C C . SER A 1 81 ? -20.586 -21.030 4.888 1.00 28.22 81 SER A C 1
ATOM 602 O O . SER A 1 81 ? -19.411 -20.818 4.602 1.00 28.22 81 SER A O 1
ATOM 604 N N . LYS A 1 82 ? -21.480 -20.066 5.090 1.00 29.67 82 LYS A N 1
ATOM 605 C CA . LYS A 1 82 ? -21.289 -18.619 4.998 1.00 29.67 82 LYS A CA 1
ATOM 606 C C . LYS A 1 82 ? -20.200 -18.127 5.965 1.00 29.67 82 LYS A C 1
ATOM 608 O O . LYS A 1 82 ? -20.181 -18.556 7.111 1.00 29.67 82 LYS A O 1
ATOM 613 N N . GLY A 1 83 ? -19.375 -17.184 5.501 1.00 26.92 83 GLY A N 1
ATOM 614 C CA . GLY A 1 83 ? -18.343 -16.500 6.295 1.00 26.92 83 GLY A CA 1
ATOM 615 C C . GLY A 1 83 ? -16.920 -16.797 5.823 1.00 26.92 83 GLY A C 1
ATOM 616 O O . GLY A 1 83 ? -16.091 -17.252 6.600 1.00 26.92 83 GLY A O 1
ATOM 617 N N . GLY A 1 84 ? -16.641 -16.615 4.530 1.00 26.25 84 GLY A N 1
ATOM 618 C CA . GLY A 1 84 ? -15.309 -16.853 3.982 1.00 26.25 84 GLY A CA 1
ATOM 619 C C . GLY A 1 84 ? -14.344 -15.748 4.393 1.00 26.25 84 GLY A C 1
ATOM 620 O O . GLY A 1 84 ? -14.320 -14.704 3.749 1.00 26.25 84 GLY A O 1
ATOM 621 N N . VAL A 1 85 ? -13.523 -15.998 5.414 1.00 36.69 85 VAL A N 1
ATOM 622 C CA . VAL A 1 85 ? -12.277 -15.251 5.611 1.00 36.69 85 VAL A CA 1
ATOM 623 C C . VAL A 1 85 ? -11.414 -15.560 4.392 1.00 36.69 85 VAL A C 1
ATOM 625 O O . VAL A 1 85 ? -10.905 -16.670 4.228 1.00 36.69 85 VAL A O 1
ATOM 628 N N . VAL A 1 86 ? -11.342 -14.611 3.463 1.00 41.97 86 VAL A N 1
ATOM 629 C CA . VAL A 1 86 ? -10.472 -14.709 2.294 1.00 41.97 86 VAL A CA 1
ATOM 630 C C . VAL A 1 86 ? -9.050 -14.937 2.799 1.00 41.97 86 VAL A C 1
ATOM 632 O O . VAL A 1 86 ? -8.558 -14.147 3.598 1.00 41.97 86 VAL A O 1
ATOM 635 N N . ALA A 1 87 ? -8.412 -16.025 2.361 1.00 45.47 87 ALA A N 1
ATOM 636 C CA . ALA A 1 87 ? -7.070 -16.406 2.789 1.00 45.47 87 ALA A CA 1
ATOM 637 C C . ALA A 1 87 ? -6.088 -15.229 2.636 1.00 45.47 87 ALA A C 1
ATOM 639 O O . ALA A 1 87 ? -5.723 -14.858 1.518 1.00 45.47 87 ALA A O 1
ATOM 640 N N . SER A 1 88 ? -5.685 -14.630 3.758 1.00 57.59 88 SER A N 1
ATOM 641 C CA . SER A 1 88 ? -4.669 -13.580 3.796 1.00 57.59 88 SER A CA 1
ATOM 642 C C . SER A 1 88 ? -3.329 -14.166 3.348 1.00 57.59 88 SER A C 1
ATOM 644 O O . SER A 1 88 ? -2.7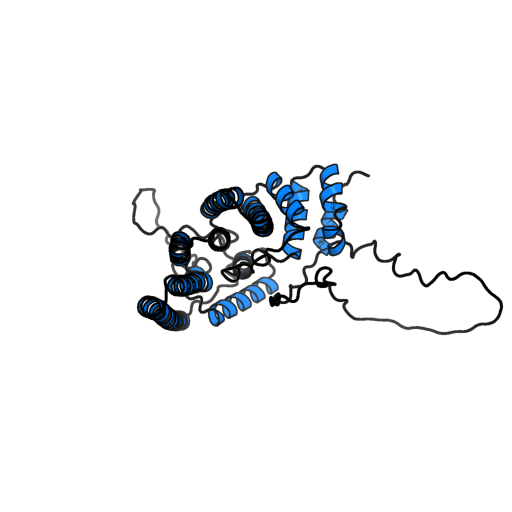93 -15.066 3.993 1.00 57.59 88 SER A O 1
ATOM 646 N N . ASN A 1 89 ? -2.753 -13.651 2.260 1.00 65.50 89 ASN A N 1
ATOM 647 C CA . ASN A 1 89 ? -1.440 -14.077 1.752 1.00 65.50 89 ASN A CA 1
ATOM 648 C C . ASN A 1 89 ? -0.301 -13.259 2.382 1.00 65.50 89 ASN A C 1
ATOM 650 O O . ASN A 1 89 ? 0.646 -12.870 1.702 1.00 65.50 89 ASN A O 1
ATOM 654 N N . LEU A 1 90 ? -0.411 -12.985 3.681 1.00 69.38 90 LEU A N 1
ATOM 655 C CA . LEU A 1 90 ? 0.576 -12.236 4.466 1.00 69.38 90 LEU A CA 1
ATOM 656 C C . LEU A 1 90 ? 1.906 -12.992 4.638 1.00 69.38 90 LEU A C 1
ATOM 658 O O . LEU A 1 90 ? 2.932 -12.394 4.949 1.00 69.38 90 LEU A O 1
ATOM 662 N N . LEU A 1 91 ? 1.894 -14.314 4.453 1.00 70.75 91 LEU A N 1
ATOM 663 C CA . LEU A 1 91 ? 3.044 -15.180 4.692 1.00 70.75 91 LEU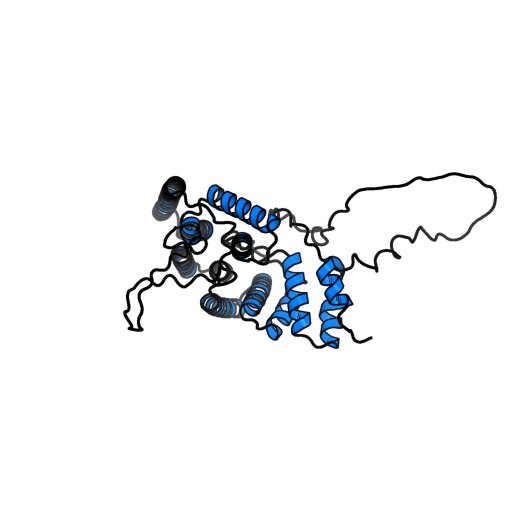 A CA 1
ATOM 664 C C . LEU A 1 91 ? 3.863 -15.424 3.421 1.00 70.75 91 LEU A C 1
ATOM 666 O O . LEU A 1 91 ? 3.330 -15.604 2.327 1.00 70.75 91 LEU A O 1
ATOM 670 N N . SER A 1 92 ? 5.176 -15.544 3.599 1.00 61.00 92 SER A N 1
ATOM 671 C CA . SER A 1 92 ? 6.150 -15.884 2.554 1.00 61.00 92 SER A CA 1
ATOM 672 C C . SER A 1 92 ? 6.006 -17.302 1.986 1.00 61.00 92 SER A C 1
ATOM 674 O O . SER A 1 92 ? 6.451 -17.568 0.868 1.00 61.00 92 SER A O 1
ATOM 676 N N . GLY A 1 93 ? 5.354 -18.217 2.713 1.00 59.12 93 GLY A N 1
ATOM 677 C CA . GLY A 1 93 ? 5.099 -19.587 2.274 1.00 59.12 93 GLY A CA 1
ATOM 678 C C . GLY A 1 93 ? 4.338 -20.423 3.305 1.00 59.12 93 GLY A C 1
ATOM 679 O O . GLY A 1 93 ? 4.081 -19.987 4.421 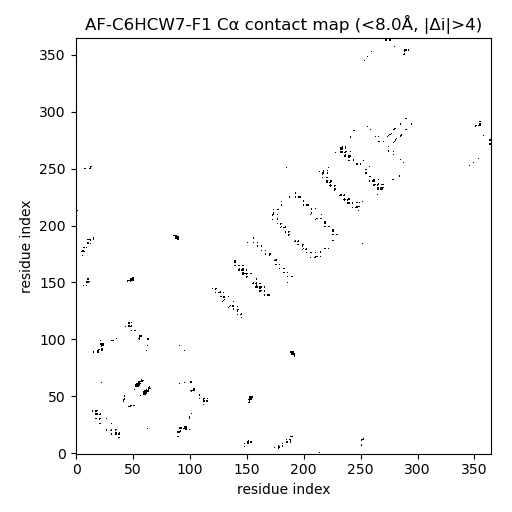1.00 59.12 93 GLY A O 1
ATOM 680 N N . ARG A 1 94 ? 3.984 -21.662 2.933 1.00 49.94 94 ARG A N 1
ATOM 681 C CA . ARG A 1 94 ? 3.169 -22.581 3.760 1.00 49.94 94 ARG A CA 1
ATOM 682 C C . ARG A 1 94 ? 3.900 -23.152 4.986 1.00 49.94 94 ARG A C 1
ATOM 684 O O . ARG A 1 94 ? 3.272 -23.790 5.820 1.00 49.94 94 ARG A O 1
ATOM 691 N N . LYS A 1 95 ? 5.225 -22.991 5.067 1.00 52.06 95 LYS A N 1
ATOM 692 C CA . LYS A 1 95 ? 6.059 -23.466 6.180 1.00 52.06 95 LYS A CA 1
ATOM 693 C C . LYS A 1 95 ? 6.584 -22.252 6.941 1.00 52.06 95 LYS A C 1
ATOM 695 O O . LYS A 1 95 ? 7.559 -21.646 6.510 1.00 52.06 95 LYS A O 1
ATOM 700 N N . VAL A 1 96 ? 5.918 -21.903 8.037 1.00 58.12 96 VAL A N 1
ATOM 701 C CA . VAL A 1 96 ? 6.356 -20.835 8.944 1.00 58.12 96 VAL A CA 1
ATOM 702 C C . VAL A 1 96 ? 7.603 -21.308 9.695 1.00 58.12 96 VAL A C 1
ATOM 704 O O . VAL A 1 96 ? 7.681 -22.464 10.122 1.00 58.12 96 VAL A O 1
ATOM 707 N N . SER A 1 97 ? 8.606 -20.439 9.824 1.00 54.44 97 SER A N 1
ATOM 708 C CA . SER A 1 97 ? 9.799 -20.726 10.622 1.00 54.44 97 SER A CA 1
ATOM 709 C C . SER A 1 97 ? 9.399 -20.944 12.087 1.00 54.44 97 SER A C 1
ATOM 711 O O . SER A 1 97 ? 9.030 -20.004 12.780 1.00 54.44 97 SER A O 1
ATOM 713 N N . GLN A 1 98 ? 9.500 -22.181 12.584 1.00 53.75 98 GLN A N 1
ATOM 714 C CA . GLN A 1 98 ? 9.096 -22.573 13.948 1.00 53.75 98 GLN A CA 1
ATOM 715 C C . GLN A 1 98 ? 9.905 -21.902 15.080 1.00 53.75 98 GLN A C 1
ATOM 717 O O . GLN A 1 98 ? 9.685 -22.196 16.251 1.00 53.75 98 GLN A O 1
ATOM 722 N N . LYS A 1 99 ? 10.883 -21.044 14.759 1.00 53.94 99 LYS A N 1
ATOM 723 C CA . LYS A 1 99 ? 11.855 -20.514 15.729 1.00 53.94 99 LYS A CA 1
ATOM 724 C C . LYS A 1 99 ? 11.442 -19.197 16.389 1.00 53.94 99 LYS A C 1
ATOM 726 O O . LYS A 1 99 ? 11.970 -18.896 17.452 1.00 53.94 99 LYS A O 1
ATOM 731 N N . MET A 1 100 ? 10.535 -18.420 15.793 1.00 62.44 100 MET A N 1
ATOM 732 C CA . MET A 1 100 ? 10.056 -17.157 16.369 1.00 62.44 100 MET A CA 1
ATOM 733 C C . MET A 1 100 ? 8.551 -17.016 16.167 1.00 62.44 100 MET A C 1
ATOM 735 O O . MET A 1 100 ? 8.076 -16.592 15.120 1.00 62.44 100 MET A O 1
ATOM 739 N N . ILE A 1 101 ? 7.824 -17.429 17.200 1.00 66.56 101 ILE A N 1
ATOM 740 C CA . ILE A 1 101 ? 6.365 -17.457 17.278 1.00 66.56 101 ILE A CA 1
ATOM 741 C C . ILE A 1 101 ? 5.931 -16.206 18.049 1.00 66.56 101 ILE A C 1
ATOM 743 O O . ILE A 1 101 ? 6.532 -15.879 19.074 1.00 66.56 101 ILE A O 1
ATOM 747 N N . LEU A 1 102 ? 4.917 -15.490 17.560 1.00 77.94 102 LEU A N 1
ATOM 748 C CA . LEU A 1 102 ? 4.338 -14.352 18.279 1.00 77.94 102 LEU A CA 1
ATOM 749 C C . LEU A 1 102 ? 3.499 -14.916 19.436 1.00 77.94 102 LEU A C 1
ATOM 751 O O . LEU A 1 102 ? 2.476 -15.530 19.155 1.00 77.94 102 LEU A O 1
ATOM 755 N N . PRO A 1 103 ? 3.883 -14.775 20.717 1.00 80.62 103 PRO A N 1
ATOM 756 C CA . PRO A 1 103 ? 3.160 -15.431 21.803 1.00 80.62 103 PRO A CA 1
ATOM 757 C C . PRO A 1 103 ? 1.713 -14.933 21.882 1.00 80.62 103 PRO A C 1
ATOM 759 O O . PRO A 1 103 ? 1.460 -13.732 21.766 1.00 80.62 103 PRO A O 1
ATOM 762 N N . TRP A 1 104 ? 0.778 -15.865 22.073 1.00 83.94 104 TRP A N 1
ATOM 763 C CA . TRP A 1 104 ? -0.625 -15.559 22.341 1.00 83.94 104 TRP A CA 1
ATOM 764 C C . TRP A 1 104 ? -0.836 -15.340 23.837 1.00 83.94 104 TRP A C 1
ATOM 766 O O . TRP A 1 104 ? -0.561 -16.234 24.636 1.00 83.94 104 TRP A O 1
ATOM 776 N N . ASP A 1 105 ? -1.344 -14.168 24.195 1.00 87.25 105 ASP A N 1
ATOM 777 C CA . ASP A 1 105 ? -1.783 -13.820 25.538 1.00 87.25 105 ASP A CA 1
ATOM 778 C C . ASP A 1 105 ? -3.251 -13.388 25.474 1.00 87.25 105 ASP A C 1
ATOM 780 O O . ASP A 1 105 ? -3.599 -12.351 24.904 1.00 87.25 105 ASP A O 1
ATOM 784 N N . GLU A 1 106 ? -4.115 -14.219 26.053 1.00 87.62 106 GLU A N 1
ATOM 785 C CA . GLU A 1 106 ? -5.559 -13.998 26.097 1.00 87.62 106 GLU A CA 1
ATOM 786 C C . GLU A 1 106 ? -5.915 -12.756 26.923 1.00 87.62 106 GLU A C 1
ATOM 788 O O . GLU A 1 106 ? -6.781 -11.986 26.522 1.00 87.62 106 GLU A O 1
ATOM 793 N N . LYS A 1 107 ? -5.177 -12.473 28.007 1.00 90.31 107 LYS A N 1
ATOM 794 C CA . LYS A 1 107 ? -5.433 -11.291 28.846 1.00 90.31 107 LYS A CA 1
ATOM 795 C C . LYS A 1 107 ? -5.114 -10.003 28.105 1.00 90.31 107 LYS A C 1
ATOM 797 O O . LYS A 1 107 ? -5.849 -9.026 28.224 1.00 90.31 107 LYS A O 1
ATOM 802 N N . LEU A 1 108 ? -4.017 -10.012 27.348 1.00 87.50 108 LEU A N 1
ATOM 803 C CA . LEU A 1 108 ? -3.647 -8.887 26.500 1.00 87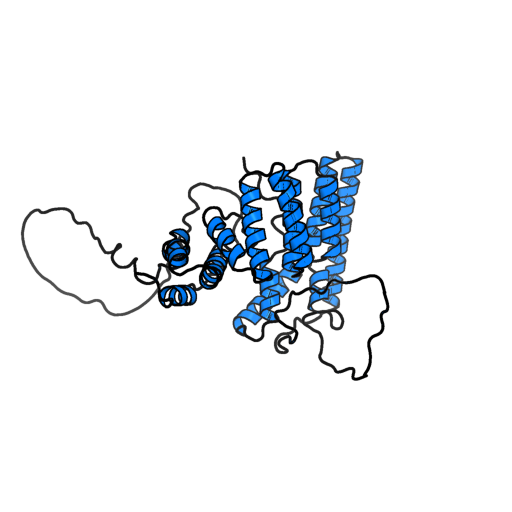.50 108 LEU A CA 1
ATOM 804 C C . LEU A 1 108 ? -4.679 -8.685 25.386 1.00 87.50 108 LEU A C 1
ATOM 806 O O . LEU A 1 108 ? -5.064 -7.557 25.092 1.00 87.50 108 LEU A O 1
ATOM 810 N N . TYR A 1 109 ? -5.144 -9.769 24.764 1.00 89.00 109 TYR A N 1
ATOM 811 C CA . TYR A 1 109 ? -6.190 -9.679 23.753 1.00 89.00 109 TYR A CA 1
ATOM 812 C C . TYR A 1 109 ? -7.476 -9.065 24.324 1.00 89.00 109 TYR A C 1
ATOM 814 O O . TYR A 1 109 ? -8.004 -8.124 23.730 1.00 89.00 109 TYR A O 1
ATOM 822 N N . ASP A 1 110 ? -7.930 -9.526 25.489 1.00 90.31 110 ASP A N 1
ATOM 823 C CA . ASP A 1 110 ? -9.140 -9.015 26.136 1.00 90.31 110 ASP A CA 1
ATOM 824 C C . ASP A 1 110 ? -9.016 -7.529 26.492 1.00 90.31 110 ASP A C 1
ATOM 826 O O . ASP A 1 110 ? -9.926 -6.755 26.188 1.00 90.31 110 ASP A O 1
ATOM 830 N N . SER A 1 111 ? -7.871 -7.085 27.033 1.00 91.94 111 SER A N 1
ATOM 831 C CA . SER A 1 111 ? -7.656 -5.660 27.321 1.00 91.94 111 SER A CA 1
ATOM 832 C C . SER A 1 111 ? -7.719 -4.799 26.057 1.00 91.94 111 SER A C 1
ATOM 834 O O . SER A 1 111 ? -8.352 -3.744 26.058 1.00 91.94 111 SER A O 1
ATOM 836 N N . LEU A 1 112 ? -7.129 -5.271 24.952 1.00 89.62 112 LEU A N 1
ATOM 837 C CA . LEU A 1 112 ? -7.169 -4.558 23.673 1.00 89.62 112 LEU A CA 1
ATOM 838 C C . LEU A 1 112 ? -8.582 -4.532 23.069 1.00 89.62 112 LEU A C 1
ATOM 840 O O . LEU A 1 112 ? -8.968 -3.553 22.431 1.00 89.62 112 LEU A O 1
ATOM 844 N N . VAL A 1 113 ? -9.371 -5.596 23.244 1.00 90.44 113 VAL A N 1
ATOM 845 C CA . VAL A 1 113 ? -10.775 -5.637 22.806 1.00 90.44 113 VAL A CA 1
ATOM 846 C C . VAL A 1 113 ? -11.626 -4.660 23.615 1.00 90.44 113 VAL A C 1
ATOM 848 O O . VAL A 1 113 ? -12.452 -3.956 23.032 1.00 90.44 113 VAL A O 1
ATOM 851 N N . GLU A 1 114 ? -11.422 -4.576 24.930 1.00 91.94 114 GLU A N 1
ATOM 852 C CA . GLU A 1 114 ? -12.126 -3.614 25.780 1.00 91.94 114 GLU A CA 1
ATOM 853 C C . GLU A 1 114 ? -11.801 -2.162 25.414 1.00 91.94 114 GLU A C 1
ATOM 855 O O . GLU A 1 114 ? -12.708 -1.333 25.327 1.00 91.94 114 GLU A O 1
ATOM 860 N N . GLU A 1 115 ? -10.529 -1.843 25.176 1.00 89.75 115 GLU A N 1
ATOM 861 C CA . GLU A 1 115 ? -10.098 -0.510 24.738 1.00 89.75 115 GLU A CA 1
ATOM 862 C C . GLU A 1 115 ? -10.679 -0.154 23.366 1.00 89.75 115 GLU A C 1
ATOM 864 O O . GLU A 1 115 ? -11.273 0.913 23.208 1.00 89.75 115 GLU A O 1
ATOM 869 N N . ASN A 1 116 ? -10.623 -1.086 22.410 1.00 89.94 116 ASN A N 1
ATOM 870 C CA . ASN A 1 116 ? -11.240 -0.913 21.097 1.00 89.94 116 ASN A CA 1
ATOM 871 C C . ASN A 1 116 ? -12.746 -0.673 21.189 1.00 89.94 116 ASN A C 1
ATOM 873 O O . ASN A 1 116 ? -13.282 0.148 20.451 1.00 89.94 116 ASN A O 1
ATOM 877 N N . LYS A 1 117 ? -13.440 -1.376 22.090 1.00 91.75 117 LYS A N 1
ATOM 878 C CA . LYS A 1 117 ? -14.874 -1.176 22.302 1.00 91.75 117 LYS A CA 1
ATOM 879 C C . LYS A 1 117 ? -15.165 0.220 22.855 1.00 91.75 117 LYS A C 1
ATOM 881 O O . LYS A 1 117 ? -16.050 0.886 22.337 1.00 91.75 117 LYS A O 1
ATOM 886 N N . LYS A 1 118 ? -14.391 0.692 23.839 1.00 92.19 118 LYS A N 1
ATOM 887 C CA . LYS A 1 118 ? -14.534 2.050 24.396 1.00 92.19 118 LYS A CA 1
ATOM 888 C C . LYS A 1 118 ? -14.318 3.131 23.334 1.00 92.19 118 LYS A C 1
ATOM 890 O O . LYS A 1 118 ? -15.078 4.093 23.287 1.00 92.19 118 LYS A O 1
ATOM 895 N N . GLU A 1 119 ? -13.305 2.975 22.482 1.00 90.81 119 GLU A N 1
ATOM 896 C CA . GLU A 1 119 ? -13.036 3.924 21.396 1.00 90.81 119 GLU A CA 1
ATOM 897 C C . GLU A 1 119 ? -14.128 3.880 20.317 1.00 90.81 119 GLU A C 1
ATOM 899 O O . GLU A 1 119 ? -14.580 4.927 19.860 1.00 90.81 119 GLU A O 1
ATOM 904 N N . LEU A 1 120 ? -14.616 2.689 19.957 1.00 88.94 120 LEU A N 1
ATOM 905 C CA . LEU A 1 120 ? -15.743 2.540 19.034 1.00 88.94 120 LEU A CA 1
ATOM 906 C C . LEU A 1 120 ? -17.028 3.164 19.574 1.00 88.94 120 LEU A C 1
ATOM 908 O O . LEU A 1 120 ? -17.723 3.834 18.817 1.00 88.94 120 LEU A O 1
ATOM 912 N N . ASP A 1 121 ? -17.328 2.976 20.858 1.00 90.75 121 ASP A N 1
ATOM 913 C CA . ASP A 1 121 ? -18.497 3.576 21.503 1.00 90.75 121 ASP A CA 1
ATOM 914 C C . ASP A 1 121 ? -18.374 5.112 21.520 1.00 90.75 121 ASP A C 1
ATOM 916 O O . ASP A 1 121 ? -19.354 5.816 21.274 1.00 90.75 121 ASP A O 1
ATOM 920 N N . ALA A 1 122 ? -17.166 5.651 21.732 1.00 91.00 122 ALA A N 1
ATOM 921 C CA . ALA A 1 122 ? -16.905 7.088 21.649 1.00 91.00 122 ALA A CA 1
ATOM 922 C C . ALA A 1 122 ? -17.071 7.637 20.220 1.00 91.00 122 ALA A C 1
ATOM 924 O O . ALA A 1 122 ? -17.701 8.676 20.039 1.00 91.00 122 ALA A O 1
ATOM 925 N N . LEU A 1 123 ? -16.558 6.930 19.208 1.00 89.19 123 LEU A N 1
ATOM 926 C CA . LEU A 1 123 ? -16.715 7.301 17.797 1.00 89.19 123 LEU A CA 1
ATOM 927 C C . LEU A 1 123 ? -18.170 7.192 17.330 1.00 89.19 123 LEU A C 1
ATOM 929 O O . LEU A 1 123 ? -18.619 8.010 16.533 1.00 89.19 123 LEU A O 1
ATOM 933 N N . GLN A 1 124 ? -18.910 6.194 17.820 1.00 89.00 124 GLN A N 1
ATOM 934 C CA . GLN A 1 124 ? -20.334 6.051 17.532 1.00 89.00 124 GLN A CA 1
ATOM 935 C C . GLN A 1 124 ? -21.126 7.197 18.155 1.00 89.00 124 GLN A C 1
ATOM 937 O O . GLN A 1 124 ? -21.950 7.798 17.478 1.00 89.00 124 GLN A O 1
ATOM 942 N N . LYS A 1 125 ? -20.817 7.556 19.405 1.00 89.88 125 LYS A N 1
ATOM 943 C CA . LYS A 1 125 ? -21.420 8.718 20.051 1.00 89.88 125 LYS A CA 1
ATOM 944 C C . LYS A 1 125 ? -21.096 10.017 19.308 1.00 89.88 125 LYS A C 1
ATOM 946 O O . LYS A 1 125 ? -21.988 10.830 19.128 1.00 89.88 125 LYS A O 1
ATOM 951 N N . GLU A 1 126 ? -19.861 10.202 18.837 1.00 87.31 126 GLU A N 1
ATOM 952 C CA . GLU A 1 126 ? -19.501 11.358 18.001 1.00 87.31 126 GLU A CA 1
ATOM 953 C C . GLU A 1 126 ? -20.300 11.377 16.686 1.00 87.31 126 GLU A C 1
ATOM 955 O O . GLU A 1 126 ? -20.728 12.442 16.252 1.00 87.31 126 GLU A O 1
ATOM 960 N N . GLU A 1 127 ? -20.536 10.218 16.058 1.00 86.00 127 GLU A N 1
ATOM 961 C CA . GLU A 1 127 ? -21.384 10.118 14.861 1.00 86.00 127 GLU A CA 1
ATOM 962 C C . GLU A 1 127 ? -22.846 10.481 15.159 1.00 86.00 127 GLU A C 1
ATOM 964 O O . GLU A 1 127 ? -23.457 11.197 14.367 1.00 86.00 127 GLU A O 1
ATOM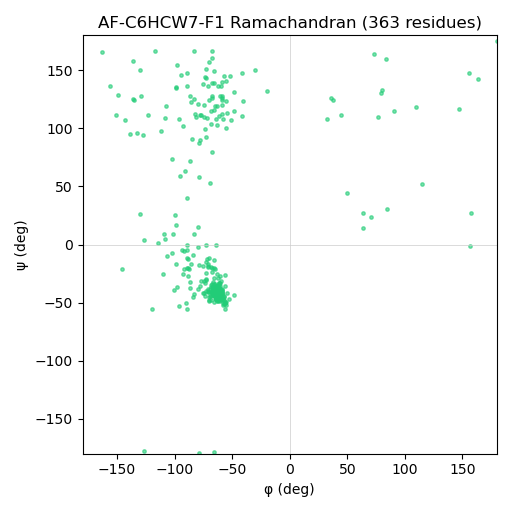 969 N N . ASP A 1 128 ? -23.392 10.013 16.282 1.00 86.75 128 ASP A N 1
ATOM 970 C CA . ASP A 1 128 ? -24.776 10.268 16.688 1.00 86.75 128 ASP A CA 1
ATOM 971 C C . ASP A 1 128 ? -24.969 11.743 17.094 1.00 86.75 128 ASP A C 1
ATOM 973 O O . ASP A 1 128 ? -25.880 12.404 16.598 1.00 86.75 128 ASP A O 1
ATOM 977 N N . ASP A 1 129 ? -24.051 12.302 17.891 1.00 85.62 129 ASP A N 1
ATOM 978 C CA . ASP A 1 129 ? -24.037 13.721 18.270 1.00 85.62 129 ASP A CA 1
ATOM 979 C C . ASP A 1 129 ? -23.896 14.613 17.020 1.00 85.62 129 ASP A C 1
ATOM 981 O O . ASP A 1 129 ? -24.581 15.630 16.890 1.00 85.62 129 ASP A O 1
ATOM 985 N N . ALA A 1 130 ? -23.046 14.226 16.059 1.00 85.06 130 ALA A N 1
ATOM 986 C CA . ALA A 1 130 ? -22.929 14.928 14.785 1.00 85.06 130 ALA A CA 1
ATOM 987 C C . ALA A 1 130 ? -24.197 14.798 13.932 1.00 85.06 130 ALA A C 1
ATOM 989 O O . ALA A 1 130 ? -24.519 15.732 13.211 1.00 85.06 130 ALA A O 1
ATOM 990 N N . ALA A 1 131 ? -24.925 13.683 14.005 1.00 84.06 131 ALA A N 1
ATOM 991 C CA . ALA A 1 131 ? -26.178 13.507 13.274 1.00 84.06 131 ALA A CA 1
ATOM 992 C C . ALA A 1 131 ? -27.327 14.339 13.860 1.00 84.06 131 ALA A C 1
ATOM 994 O O . ALA A 1 131 ? -28.216 14.756 13.118 1.00 84.06 131 ALA A O 1
ATOM 995 N N . GLU A 1 132 ? -27.318 14.582 15.173 1.00 85.00 132 GLU A N 1
ATOM 996 C CA . GLU A 1 132 ? -28.334 15.390 15.851 1.00 85.00 132 GLU A CA 1
ATOM 997 C C . GLU A 1 132 ? -28.022 16.894 15.830 1.00 85.00 132 GLU A C 1
ATOM 999 O O . GLU A 1 132 ? -28.940 17.707 15.698 1.00 85.00 132 GLU A O 1
ATOM 1004 N N . ALA A 1 133 ? -26.747 17.278 15.961 1.00 76.56 133 ALA A N 1
ATOM 1005 C CA . ALA A 1 133 ? -26.338 18.673 16.148 1.00 76.56 133 ALA A CA 1
ATOM 1006 C C . ALA A 1 133 ? -25.615 19.296 14.945 1.00 76.56 133 ALA A C 1
ATOM 1008 O O . ALA A 1 133 ? -25.614 20.522 14.807 1.00 76.56 133 ALA A O 1
ATOM 1009 N N . ALA A 1 134 ? -24.976 18.485 14.103 1.00 64.50 134 ALA A N 1
ATOM 1010 C CA . ALA A 1 134 ? -24.143 18.944 12.999 1.00 64.50 134 ALA A CA 1
ATOM 1011 C C . ALA A 1 134 ? -24.712 18.507 11.636 1.00 64.50 134 ALA A C 1
ATOM 1013 O O . ALA A 1 134 ? -25.673 17.746 11.542 1.00 64.50 134 ALA A O 1
ATOM 1014 N N . GLY A 1 135 ? -24.200 19.086 10.551 1.00 77.94 135 GLY A N 1
ATOM 1015 C CA . GLY A 1 135 ? -24.697 18.808 9.209 1.00 77.94 135 GLY A CA 1
ATOM 1016 C C . GLY A 1 135 ? -24.176 17.480 8.654 1.00 77.94 135 GLY A C 1
ATOM 1017 O O . GLY A 1 135 ? -23.367 16.775 9.259 1.00 77.94 135 GLY A O 1
ATOM 1018 N N . ASP A 1 136 ? -24.587 17.163 7.424 1.00 78.56 136 ASP A N 1
ATOM 1019 C CA . ASP A 1 136 ? -24.135 15.957 6.714 1.00 78.56 136 ASP A CA 1
ATOM 1020 C C . ASP A 1 136 ? -22.600 15.865 6.579 1.00 78.56 136 ASP A C 1
ATOM 1022 O O . ASP A 1 136 ? -22.049 14.766 6.481 1.00 78.56 136 ASP A O 1
ATOM 1026 N N . THR A 1 137 ? -21.894 16.999 6.590 1.00 80.88 137 THR A N 1
ATOM 1027 C CA . THR A 1 137 ? -20.430 17.069 6.460 1.00 80.88 137 THR A CA 1
ATOM 1028 C C . THR A 1 137 ? -19.721 16.510 7.694 1.00 80.88 137 THR A C 1
ATOM 1030 O O . THR A 1 137 ? -18.771 15.734 7.571 1.00 80.88 137 THR A O 1
ATOM 1033 N N . GLU A 1 138 ? -20.185 16.856 8.893 1.00 82.19 138 GLU A N 1
ATOM 1034 C CA . GLU A 1 138 ? -19.597 16.394 10.149 1.00 82.19 138 GLU A CA 1
ATOM 1035 C C . GLU A 1 138 ? -19.879 14.906 10.381 1.00 82.19 138 GLU A C 1
ATOM 1037 O O . GLU A 1 138 ? -18.979 14.159 10.771 1.00 82.19 138 GLU A O 1
ATOM 1042 N N . VAL A 1 139 ? -21.079 14.436 10.023 1.00 85.25 139 VAL A N 1
ATOM 1043 C CA . VAL A 1 139 ? -21.419 13.003 10.045 1.00 85.25 139 VAL A CA 1
ATOM 1044 C C . VAL A 1 139 ? -20.497 12.206 9.117 1.00 85.25 139 VAL A C 1
ATOM 1046 O O . VAL A 1 139 ? -20.069 11.096 9.445 1.00 85.25 139 VAL A O 1
ATOM 1049 N N . GLN A 1 140 ? -20.162 12.751 7.945 1.00 81.88 140 GLN A N 1
ATOM 1050 C CA . GLN A 1 140 ? -19.208 12.115 7.034 1.00 81.88 140 GLN A CA 1
ATOM 1051 C C . GLN A 1 140 ? -17.799 12.054 7.629 1.00 81.88 140 GLN A C 1
ATOM 1053 O O . GLN A 1 140 ? -17.159 11.005 7.537 1.00 81.88 140 GLN A O 1
ATOM 1058 N N . ALA A 1 141 ? -17.337 13.123 8.280 1.00 84.94 141 ALA A N 1
ATOM 1059 C CA . ALA A 1 141 ? -16.039 13.140 8.949 1.00 84.94 141 ALA A CA 1
ATOM 1060 C C . ALA A 1 141 ? -15.965 12.118 10.101 1.00 84.94 141 ALA A C 1
ATOM 1062 O O . ALA A 1 141 ? -14.981 11.384 10.201 1.00 84.94 141 ALA A O 1
ATOM 1063 N N . ALA A 1 142 ? -17.016 11.997 10.920 1.00 86.81 142 ALA A N 1
ATOM 1064 C CA . ALA A 1 142 ? -17.092 10.998 11.991 1.00 86.81 142 ALA A CA 1
ATOM 1065 C C . ALA A 1 142 ? -17.052 9.559 11.439 1.00 86.81 142 ALA A C 1
ATOM 1067 O O . ALA A 1 142 ? -16.264 8.722 11.889 1.00 86.81 142 ALA A O 1
ATOM 1068 N N . ARG A 1 143 ? -17.815 9.277 10.372 1.00 87.31 143 ARG A N 1
ATOM 1069 C CA . ARG A 1 143 ? -17.772 7.972 9.683 1.00 87.31 143 ARG A CA 1
ATOM 1070 C C . ARG A 1 143 ? -16.404 7.657 9.099 1.00 87.31 143 ARG A C 1
ATOM 1072 O O . ARG A 1 143 ? -15.977 6.503 9.118 1.00 87.31 143 ARG A O 1
ATOM 1079 N N . ALA A 1 144 ? -15.726 8.672 8.583 1.00 87.31 144 ALA A N 1
ATOM 1080 C CA . ALA A 1 144 ? -14.396 8.542 8.027 1.00 87.31 144 ALA A CA 1
ATOM 1081 C C . ALA A 1 144 ? -13.352 8.192 9.102 1.00 87.31 144 ALA A C 1
ATOM 1083 O O . ALA A 1 144 ? -12.559 7.272 8.894 1.00 87.31 144 ALA A O 1
ATOM 1084 N N . LYS A 1 145 ? -13.423 8.823 10.284 1.00 88.62 145 LYS A N 1
ATOM 1085 C CA . LYS A 1 145 ? -12.620 8.436 11.460 1.00 88.62 145 LYS A CA 1
ATOM 1086 C C . LYS A 1 145 ? -12.892 6.992 11.877 1.00 88.62 145 LYS A C 1
ATOM 1088 O O . LYS A 1 145 ? -11.956 6.241 12.139 1.00 88.62 145 LYS A O 1
ATOM 1093 N N . ARG A 1 146 ? -14.160 6.563 11.871 1.00 88.31 146 ARG A N 1
ATOM 1094 C CA . ARG A 1 146 ? -14.526 5.165 12.156 1.00 88.31 146 ARG A CA 1
ATOM 1095 C C . ARG A 1 146 ? -13.942 4.189 11.129 1.00 88.31 146 ARG A C 1
ATOM 1097 O O . ARG A 1 146 ? -13.504 3.104 11.500 1.00 88.31 146 ARG A O 1
ATOM 1104 N N . ALA A 1 147 ? -13.915 4.550 9.848 1.00 89.31 147 ALA A N 1
ATOM 1105 C CA . ALA A 1 147 ? -13.283 3.725 8.818 1.00 89.31 147 ALA A CA 1
ATOM 1106 C C . ALA A 1 147 ? -11.760 3.617 9.026 1.00 89.31 147 ALA A C 1
ATOM 1108 O O . ALA A 1 147 ? -11.204 2.519 8.958 1.00 89.31 147 ALA A O 1
ATOM 1109 N N . GLU A 1 148 ? -11.101 4.729 9.360 1.00 88.50 148 GLU A N 1
ATOM 1110 C CA . GLU A 1 148 ? -9.670 4.757 9.679 1.00 88.50 148 GLU A CA 1
ATOM 1111 C C . GLU A 1 148 ? -9.339 3.947 10.941 1.00 88.50 148 GLU A C 1
ATOM 1113 O O . GLU A 1 148 ? -8.337 3.231 10.961 1.00 88.50 148 GLU A O 1
ATOM 1118 N N . PHE A 1 149 ? -10.214 3.962 11.953 1.00 90.50 149 PHE A N 1
ATOM 1119 C CA . PHE A 1 149 ? -10.098 3.099 13.129 1.00 90.50 149 PHE A CA 1
ATOM 1120 C C . PHE A 1 149 ? -10.043 1.616 12.734 1.00 90.50 149 PHE A C 1
ATOM 1122 O O . PHE A 1 149 ? -9.120 0.907 13.137 1.00 90.50 149 PHE A O 1
ATOM 1129 N N . TRP A 1 150 ? -10.976 1.142 11.899 1.00 89.75 150 TRP A N 1
ATOM 1130 C CA . TRP A 1 150 ? -10.985 -0.259 11.460 1.00 89.75 150 TRP A CA 1
ATOM 1131 C C . TRP A 1 150 ? -9.742 -0.624 10.639 1.00 89.75 150 TRP A C 1
ATOM 1133 O O . TRP A 1 150 ? -9.211 -1.729 10.784 1.00 89.75 150 TRP A O 1
ATOM 1143 N N . ALA A 1 151 ? -9.240 0.310 9.825 1.00 88.94 151 ALA A N 1
ATOM 1144 C CA . ALA A 1 151 ? -8.001 0.138 9.070 1.00 88.94 151 ALA A CA 1
ATOM 1145 C C . ALA A 1 151 ? -6.763 0.067 9.976 1.00 88.94 151 ALA A C 1
ATOM 1147 O O . ALA A 1 151 ? -5.875 -0.751 9.735 1.00 88.94 151 ALA A O 1
ATOM 1148 N N . ARG A 1 152 ? -6.713 0.892 11.031 1.00 90.00 152 ARG A N 1
ATOM 1149 C CA . ARG A 1 152 ? -5.646 0.895 12.042 1.00 90.00 152 ARG A CA 1
ATOM 1150 C C . ARG A 1 152 ? -5.624 -0.412 12.825 1.00 90.00 152 ARG A C 1
ATOM 1152 O O . ARG A 1 152 ? -4.565 -0.992 13.017 1.00 90.00 152 ARG A O 1
ATOM 1159 N N . VAL A 1 153 ? -6.791 -0.871 13.256 1.00 88.00 153 VAL A N 1
ATOM 1160 C CA . VAL A 1 153 ? -6.955 -2.056 14.104 1.00 88.00 153 VAL A CA 1
ATOM 1161 C C . VAL A 1 153 ? -6.760 -3.366 13.311 1.00 88.00 153 VAL A C 1
ATOM 1163 O O . VAL A 1 153 ? -6.462 -4.415 13.889 1.00 88.00 153 VAL A O 1
ATOM 1166 N N . GLY A 1 154 ? -6.854 -3.301 11.978 1.00 84.06 154 GLY A N 1
ATOM 1167 C CA . GLY A 1 154 ? -6.545 -4.407 11.072 1.00 84.06 154 GLY A CA 1
ATOM 1168 C C . GLY A 1 154 ? -7.702 -5.386 10.874 1.00 84.06 154 GLY A C 1
ATOM 1169 O O . GLY A 1 154 ? -7.467 -6.572 10.654 1.00 84.06 154 GLY A O 1
ATOM 1170 N N . ASP A 1 155 ? -8.951 -4.918 10.953 1.00 88.31 155 ASP A N 1
ATOM 1171 C CA . ASP A 1 155 ? -10.128 -5.712 10.572 1.00 88.31 155 ASP A CA 1
ATOM 1172 C C . ASP A 1 155 ? -10.474 -5.438 9.104 1.00 88.31 155 ASP A C 1
ATOM 1174 O O . ASP A 1 155 ? -11.041 -4.398 8.762 1.00 88.31 155 ASP A O 1
ATOM 1178 N N . ARG A 1 156 ? -10.103 -6.372 8.224 1.00 87.69 156 ARG A N 1
ATOM 1179 C CA . ARG A 1 156 ? -10.245 -6.221 6.772 1.00 87.69 156 ARG A CA 1
ATOM 1180 C C . ARG A 1 156 ? -11.686 -5.928 6.348 1.00 87.69 156 ARG A C 1
ATOM 1182 O O . ARG A 1 156 ? -11.924 -4.959 5.628 1.00 87.69 156 ARG A O 1
ATOM 1189 N N . ASP A 1 157 ? -12.627 -6.784 6.733 1.00 90.06 157 ASP A N 1
ATOM 1190 C CA . ASP A 1 157 ? -13.979 -6.768 6.168 1.00 90.06 157 ASP A CA 1
ATOM 1191 C C . ASP A 1 157 ? -14.769 -5.560 6.674 1.00 90.06 157 ASP A C 1
ATOM 1193 O O . ASP A 1 157 ? -15.447 -4.887 5.892 1.00 90.06 157 ASP A O 1
ATOM 1197 N N . LYS A 1 158 ? -14.616 -5.219 7.962 1.00 90.62 158 LYS A N 1
ATOM 1198 C CA . LYS A 1 158 ? -15.244 -4.020 8.528 1.00 90.62 158 LYS A CA 1
ATOM 1199 C C . LYS A 1 158 ? -14.627 -2.736 7.990 1.00 90.62 158 LYS A C 1
ATOM 1201 O O . LYS A 1 158 ? -15.371 -1.798 7.714 1.00 90.62 158 LYS A O 1
ATOM 1206 N N . ALA A 1 159 ? -13.307 -2.691 7.791 1.00 90.56 159 ALA A N 1
ATOM 1207 C CA . ALA A 1 159 ? -12.651 -1.522 7.210 1.00 90.56 159 ALA A CA 1
ATOM 1208 C C . ALA A 1 159 ? -13.137 -1.265 5.778 1.00 90.56 159 ALA A C 1
ATOM 1210 O O . ALA A 1 159 ? -13.508 -0.141 5.450 1.00 90.56 159 ALA A O 1
ATOM 1211 N N . VAL A 1 160 ? -13.207 -2.307 4.940 1.00 92.19 160 VAL A N 1
ATOM 1212 C CA . VAL A 1 160 ? -13.723 -2.178 3.568 1.00 92.19 160 VAL A CA 1
ATOM 1213 C C . VAL A 1 160 ? -15.183 -1.723 3.577 1.00 92.19 160 VAL A C 1
ATOM 1215 O O . VAL A 1 160 ? -15.518 -0.777 2.871 1.00 92.19 160 VAL A O 1
ATOM 1218 N N . ALA A 1 161 ? -16.040 -2.327 4.406 1.00 93.44 161 ALA A N 1
ATOM 1219 C CA . ALA A 1 161 ? -17.445 -1.926 4.502 1.00 93.44 161 ALA A CA 1
ATOM 1220 C C . ALA A 1 161 ? -17.613 -0.466 4.964 1.00 93.44 161 ALA A C 1
ATOM 1222 O O . ALA A 1 161 ? -18.426 0.271 4.406 1.00 93.44 161 ALA A O 1
ATOM 1223 N N . ALA A 1 162 ? -16.824 -0.027 5.950 1.00 91.88 162 ALA A N 1
ATOM 1224 C CA . ALA A 1 162 ? -16.852 1.347 6.438 1.00 91.88 162 ALA A CA 1
ATOM 1225 C C . ALA A 1 162 ? -16.376 2.347 5.371 1.00 91.88 162 ALA A C 1
ATOM 1227 O O . ALA A 1 162 ? -17.019 3.379 5.181 1.00 91.88 162 ALA A O 1
ATOM 1228 N N . TYR A 1 163 ? -15.304 2.035 4.635 1.00 92.56 163 TYR A N 1
ATOM 1229 C CA . TYR A 1 163 ? -14.830 2.892 3.547 1.00 92.56 163 TYR A CA 1
ATOM 1230 C C . TYR A 1 163 ? -15.805 2.959 2.369 1.00 92.56 163 TYR A C 1
ATOM 1232 O O . TYR A 1 163 ? -15.997 4.044 1.825 1.00 92.56 163 TYR A O 1
ATOM 1240 N N . GLU A 1 164 ? -16.461 1.857 1.998 1.00 92.75 164 GLU A N 1
ATOM 1241 C CA . GLU A 1 164 ? -17.506 1.877 0.962 1.00 92.75 164 GLU A CA 1
ATOM 1242 C C . GLU A 1 164 ? -18.698 2.749 1.396 1.00 92.75 164 GLU A C 1
ATOM 1244 O O . GLU A 1 164 ? -19.167 3.577 0.618 1.00 92.75 164 GLU A O 1
ATOM 1249 N N . ALA A 1 165 ? -19.123 2.669 2.663 1.00 91.00 165 ALA A N 1
ATOM 1250 C CA . ALA A 1 165 ? -20.199 3.515 3.185 1.00 91.00 165 ALA A CA 1
ATOM 1251 C C . ALA A 1 165 ? -19.849 5.018 3.169 1.00 91.00 165 ALA A C 1
ATOM 1253 O O . ALA A 1 165 ? -20.716 5.862 2.923 1.00 91.00 165 ALA A O 1
ATOM 1254 N N . VAL A 1 166 ? -18.584 5.373 3.423 1.00 90.06 166 VAL A N 1
ATOM 1255 C CA . VAL A 1 166 ? -18.095 6.761 3.310 1.00 90.06 166 VAL A CA 1
ATOM 1256 C C . VAL A 1 166 ? -18.016 7.189 1.840 1.00 90.06 166 VAL A C 1
ATOM 1258 O O . VAL A 1 166 ? -18.402 8.308 1.494 1.00 90.06 166 VAL A O 1
ATOM 1261 N N . LEU A 1 167 ? -17.570 6.296 0.957 1.00 90.56 167 LEU A N 1
ATOM 1262 C CA . LEU A 1 167 ? -17.423 6.544 -0.476 1.00 90.56 167 LEU A CA 1
ATOM 1263 C C . LEU A 1 167 ? -18.759 6.842 -1.169 1.00 90.56 167 LEU A C 1
ATOM 1265 O O . LEU A 1 167 ? -18.812 7.732 -2.019 1.00 90.56 167 LEU A O 1
ATOM 1269 N N . GLU A 1 168 ? -19.828 6.131 -0.803 1.00 90.31 168 GLU A N 1
ATOM 1270 C CA . GLU A 1 168 ? -21.177 6.345 -1.345 1.00 90.31 168 GLU A CA 1
ATOM 1271 C C . GLU A 1 168 ? -21.718 7.746 -1.038 1.00 90.31 168 GLU A C 1
ATOM 1273 O O . GLU A 1 168 ? -22.371 8.357 -1.883 1.00 90.31 168 GLU A O 1
ATOM 1278 N N . LYS A 1 169 ? -21.419 8.272 0.156 1.00 87.56 169 LYS A N 1
ATOM 1279 C CA . LYS A 1 169 ? -21.917 9.579 0.621 1.00 87.56 169 LYS A CA 1
ATOM 1280 C C . LYS A 1 169 ? -21.017 10.745 0.221 1.00 87.56 169 LYS A C 1
ATOM 1282 O O . LYS A 1 169 ? -21.467 11.887 0.163 1.00 87.56 169 LYS A O 1
ATOM 1287 N N . THR A 1 170 ? -19.758 10.466 -0.092 1.00 87.25 170 THR A N 1
ATOM 1288 C CA . THR A 1 170 ? -18.802 11.475 -0.546 1.00 87.25 170 THR A CA 1
ATOM 1289 C C . THR A 1 170 ? -19.172 11.944 -1.954 1.00 87.25 170 THR A C 1
ATOM 1291 O O . THR A 1 170 ? -19.258 11.138 -2.874 1.00 87.25 170 THR A O 1
ATOM 1294 N N . GLY A 1 171 ? -19.363 13.249 -2.167 1.00 84.06 171 GLY A N 1
ATOM 1295 C CA . GLY A 1 171 ? -19.611 13.819 -3.503 1.00 84.06 171 GLY A CA 1
ATOM 1296 C C . GLY A 1 171 ? -18.337 14.188 -4.274 1.00 84.06 171 GLY A C 1
ATOM 1297 O O . GLY A 1 171 ? -18.321 14.175 -5.504 1.00 84.06 171 GLY A O 1
ATOM 1298 N N . ILE 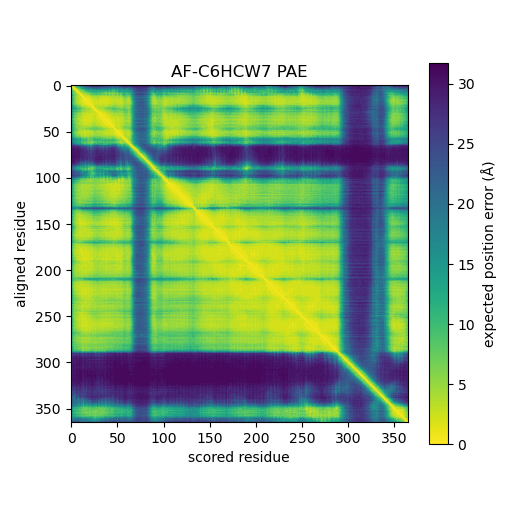A 1 172 ? -17.254 14.491 -3.555 1.00 88.31 172 ILE A N 1
ATOM 1299 C CA . ILE A 1 172 ? -16.021 15.070 -4.103 1.00 88.31 172 ILE A CA 1
ATOM 1300 C C . ILE A 1 172 ? -15.166 13.980 -4.765 1.00 88.31 172 ILE A C 1
ATOM 1302 O O . ILE A 1 172 ? -14.734 13.035 -4.106 1.00 88.31 172 ILE A O 1
ATOM 1306 N N . LEU A 1 173 ? -14.882 14.127 -6.065 1.00 88.69 173 LEU A N 1
ATOM 1307 C CA . LEU A 1 173 ? -14.144 13.127 -6.850 1.00 88.69 173 LEU A CA 1
ATOM 1308 C C . LEU A 1 173 ? -12.740 12.837 -6.294 1.00 88.69 173 LEU A C 1
ATOM 1310 O O . LEU A 1 173 ? -12.349 11.675 -6.220 1.00 88.69 173 LEU A O 1
ATOM 1314 N N . GLY A 1 174 ? -12.003 13.867 -5.863 1.00 88.88 174 GLY A N 1
ATOM 1315 C CA . GLY A 1 174 ? -10.668 13.702 -5.274 1.00 88.88 174 GLY A CA 1
ATOM 1316 C C . GLY A 1 174 ? -10.686 12.797 -4.039 1.00 88.88 174 GLY A C 1
ATOM 1317 O O . GLY A 1 174 ? -9.973 11.796 -3.996 1.00 88.88 174 GLY A O 1
ATOM 1318 N N . THR A 1 175 ? -11.587 13.071 -3.093 1.00 88.12 175 THR A N 1
ATOM 1319 C CA . THR A 1 175 ? -11.782 12.242 -1.894 1.00 88.12 175 THR A CA 1
ATOM 1320 C C . THR A 1 175 ? -12.236 10.823 -2.246 1.00 88.12 175 THR A C 1
ATOM 1322 O O . THR A 1 175 ? -11.777 9.871 -1.621 1.00 88.12 175 THR A O 1
ATOM 1325 N N . LYS A 1 176 ? -13.073 10.638 -3.282 1.00 90.56 176 LYS A N 1
ATOM 1326 C CA . LYS A 1 176 ? -13.445 9.289 -3.752 1.00 90.56 176 LYS A CA 1
ATOM 1327 C C . LYS A 1 176 ? -12.237 8.476 -4.206 1.00 90.56 176 LYS A C 1
ATOM 1329 O O . LYS A 1 176 ? -12.144 7.291 -3.893 1.00 90.56 176 LYS A O 1
ATOM 1334 N N . ILE A 1 177 ? -11.324 9.103 -4.945 1.00 92.06 177 ILE A N 1
ATOM 1335 C CA . ILE A 1 177 ? -10.094 8.447 -5.391 1.00 92.06 177 ILE A CA 1
ATOM 1336 C C . ILE A 1 177 ? -9.233 8.085 -4.174 1.00 92.06 177 ILE A C 1
ATOM 1338 O O . ILE A 1 177 ? -8.798 6.941 -4.075 1.00 92.06 177 ILE A O 1
ATOM 1342 N N . ASP A 1 178 ? -9.053 9.002 -3.219 1.00 91.06 178 ASP A N 1
ATOM 1343 C CA . ASP A 1 178 ? -8.262 8.749 -2.004 1.00 91.06 178 ASP A CA 1
ATOM 1344 C C . ASP A 1 178 ? -8.832 7.599 -1.151 1.00 91.06 178 ASP A C 1
ATOM 1346 O O . ASP A 1 178 ? -8.080 6.743 -0.678 1.00 91.06 178 ASP A O 1
ATOM 1350 N N . LEU A 1 179 ? -10.160 7.513 -1.024 1.00 91.88 179 LEU A N 1
ATOM 1351 C CA . LEU A 1 179 ? -10.847 6.410 -0.344 1.00 91.88 179 LEU A CA 1
ATOM 1352 C C . LEU A 1 179 ? -10.594 5.064 -1.038 1.00 91.88 179 LEU A C 1
ATOM 1354 O O . LEU A 1 179 ? -10.287 4.075 -0.374 1.00 91.88 179 LEU A O 1
ATOM 1358 N N . ILE A 1 180 ? -10.657 5.005 -2.371 1.00 93.50 180 ILE A N 1
ATOM 1359 C CA . ILE A 1 180 ? -10.360 3.762 -3.102 1.00 93.50 180 ILE A CA 1
ATOM 1360 C C . ILE A 1 180 ? -8.874 3.402 -2.993 1.00 93.50 180 ILE A C 1
ATOM 1362 O O . ILE A 1 180 ? -8.551 2.225 -2.836 1.00 93.50 180 ILE A O 1
ATOM 1366 N N . LEU A 1 181 ? -7.962 4.381 -3.002 1.00 92.69 181 LEU A N 1
ATOM 1367 C CA . LEU A 1 181 ? -6.540 4.137 -2.733 1.00 92.69 181 LEU A CA 1
ATOM 1368 C C . LEU A 1 181 ? -6.322 3.564 -1.318 1.00 92.69 181 LEU A C 1
ATOM 1370 O O . LEU A 1 181 ? -5.492 2.670 -1.147 1.00 92.69 181 LEU A O 1
ATOM 1374 N N . ALA A 1 182 ? -7.093 3.996 -0.313 1.00 92.62 182 ALA A N 1
ATOM 1375 C CA . ALA A 1 182 ? -7.085 3.391 1.025 1.00 92.62 182 ALA A CA 1
ATOM 1376 C C . ALA A 1 182 ? -7.586 1.936 1.024 1.00 92.62 182 ALA A C 1
ATOM 1378 O O . ALA A 1 182 ? -6.938 1.056 1.592 1.00 92.62 182 ALA A O 1
ATOM 1379 N N . ILE A 1 183 ? -8.678 1.649 0.308 1.00 93.50 183 ILE A N 1
ATOM 1380 C CA . ILE A 1 183 ? -9.188 0.279 0.132 1.00 93.50 183 ILE A CA 1
ATOM 1381 C C . ILE A 1 183 ? -8.138 -0.614 -0.555 1.00 93.50 183 ILE A C 1
ATOM 1383 O O . ILE A 1 183 ? -7.941 -1.765 -0.156 1.00 93.50 183 ILE A O 1
ATOM 1387 N N . ILE A 1 184 ? -7.421 -0.093 -1.558 1.00 94.19 184 ILE A N 1
ATOM 1388 C CA . ILE A 1 184 ? -6.327 -0.821 -2.214 1.00 94.19 184 ILE A CA 1
ATOM 1389 C C . ILE A 1 184 ? -5.208 -1.136 -1.215 1.00 94.19 184 ILE A C 1
ATOM 1391 O O . ILE A 1 184 ? -4.720 -2.266 -1.218 1.00 94.19 184 ILE A O 1
ATOM 1395 N N . ARG A 1 185 ? -4.826 -0.197 -0.336 1.00 92.69 185 ARG A N 1
ATOM 1396 C CA . ARG A 1 185 ? -3.817 -0.454 0.711 1.00 92.69 185 ARG A CA 1
ATOM 1397 C C . ARG A 1 185 ? -4.233 -1.564 1.659 1.00 92.69 185 ARG A C 1
ATOM 1399 O O . ARG A 1 185 ? -3.406 -2.416 1.958 1.00 92.69 185 ARG A O 1
ATOM 1406 N N . ILE A 1 186 ? -5.502 -1.618 2.066 1.00 91.75 186 ILE A N 1
ATOM 1407 C CA . ILE A 1 186 ? -6.027 -2.748 2.852 1.00 91.75 186 ILE A CA 1
ATOM 1408 C C . ILE A 1 186 ? -5.849 -4.058 2.079 1.00 91.75 186 ILE A C 1
ATOM 1410 O O . ILE A 1 186 ? -5.329 -5.034 2.614 1.00 91.75 186 ILE A O 1
ATOM 1414 N N . GLY A 1 187 ? -6.215 -4.082 0.797 1.00 91.25 187 GLY A N 1
ATOM 1415 C CA . GLY A 1 187 ? -6.024 -5.259 -0.051 1.00 91.25 187 GLY A CA 1
ATOM 1416 C C . GLY A 1 187 ? -4.559 -5.697 -0.173 1.00 91.25 187 GLY A C 1
ATOM 1417 O O . GLY A 1 187 ? -4.271 -6.893 -0.101 1.00 91.25 187 GLY A O 1
ATOM 1418 N N . LEU A 1 188 ? -3.639 -4.739 -0.332 1.00 91.00 188 LEU A N 1
ATOM 1419 C CA . LEU A 1 188 ? -2.196 -4.983 -0.392 1.00 91.00 188 LEU A CA 1
ATOM 1420 C C . LEU A 1 188 ? -1.662 -5.506 0.941 1.00 91.00 188 LEU A C 1
ATOM 1422 O O . LEU A 1 188 ? -0.909 -6.476 0.931 1.00 91.00 188 LEU A O 1
ATOM 1426 N N . PHE A 1 189 ? -2.102 -4.923 2.060 1.00 90.88 189 PHE A N 1
ATOM 1427 C CA . PHE A 1 189 ? -1.740 -5.356 3.405 1.00 90.88 189 PHE A CA 1
ATOM 1428 C C . PHE A 1 189 ? -2.072 -6.836 3.598 1.00 90.88 189 PHE A C 1
ATOM 1430 O O . PHE A 1 189 ? -1.183 -7.612 3.903 1.00 90.88 189 PHE A O 1
ATOM 1437 N N . PHE A 1 190 ? -3.303 -7.274 3.313 1.00 88.06 190 PHE A N 1
ATOM 1438 C CA . PHE A 1 190 ? -3.697 -8.687 3.461 1.00 88.06 190 PHE A CA 1
ATOM 1439 C C . PHE A 1 190 ? -3.242 -9.606 2.307 1.00 88.06 190 PHE A C 1
ATOM 1441 O O . PHE A 1 190 ? -3.494 -10.814 2.337 1.00 88.06 190 PHE A O 1
ATOM 1448 N N . GLY A 1 191 ? -2.583 -9.073 1.275 1.00 86.81 191 GLY A N 1
ATOM 1449 C CA . GLY A 1 191 ? -2.093 -9.848 0.132 1.00 86.81 191 GLY A CA 1
ATOM 1450 C C . GLY A 1 191 ? -3.186 -10.377 -0.815 1.00 86.81 191 GLY A C 1
ATOM 1451 O O . GLY A 1 191 ? -2.959 -11.357 -1.537 1.00 86.81 191 GLY A O 1
ATOM 1452 N N . ASP A 1 192 ? -4.370 -9.756 -0.846 1.00 89.44 192 ASP A N 1
ATOM 1453 C CA . ASP A 1 192 ? -5.461 -10.149 -1.748 1.00 89.44 192 ASP A CA 1
ATOM 1454 C C . ASP A 1 192 ? -5.315 -9.499 -3.129 1.00 89.44 192 ASP A C 1
ATOM 1456 O O . ASP A 1 192 ? -5.822 -8.414 -3.425 1.00 89.44 192 ASP A O 1
ATOM 1460 N N . LYS A 1 193 ? -4.632 -10.218 -4.018 1.00 89.88 193 LYS A N 1
ATOM 1461 C CA . LYS A 1 193 ? -4.318 -9.751 -5.373 1.00 89.88 193 LYS A CA 1
ATOM 1462 C C . LYS A 1 193 ? -5.563 -9.562 -6.244 1.00 89.88 193 LYS A C 1
ATOM 1464 O O . LYS A 1 193 ? -5.577 -8.672 -7.090 1.00 89.88 193 LYS A O 1
ATOM 1469 N N . VAL A 1 194 ? -6.598 -10.388 -6.069 1.00 91.44 194 VAL A N 1
ATOM 1470 C CA . VAL A 1 194 ? -7.813 -10.318 -6.901 1.00 91.44 194 VAL A CA 1
ATOM 1471 C C . VAL A 1 194 ? -8.644 -9.107 -6.502 1.00 91.44 194 VAL A C 1
ATOM 1473 O O . VAL A 1 194 ? -9.139 -8.388 -7.370 1.00 91.44 194 VAL A O 1
ATOM 1476 N N . PHE A 1 195 ? -8.764 -8.860 -5.199 1.00 92.56 195 PHE A N 1
ATOM 1477 C CA . PHE A 1 195 ? -9.428 -7.674 -4.681 1.00 92.56 195 PHE A CA 1
ATOM 1478 C C . PHE A 1 195 ? -8.707 -6.391 -5.106 1.00 92.56 195 PHE A C 1
ATOM 1480 O O . PHE A 1 195 ? -9.342 -5.492 -5.657 1.00 92.56 195 PHE A O 1
ATOM 1487 N N . VAL A 1 196 ? -7.379 -6.340 -4.950 1.00 94.25 196 VAL A N 1
ATOM 1488 C CA . VAL A 1 196 ? -6.563 -5.182 -5.352 1.00 94.25 196 VAL A CA 1
ATOM 1489 C C . VAL A 1 196 ? -6.739 -4.856 -6.834 1.00 94.25 196 VAL A C 1
ATOM 1491 O O . VAL A 1 196 ? -6.955 -3.695 -7.176 1.00 94.25 196 VAL A O 1
ATOM 1494 N N . LYS A 1 197 ? -6.728 -5.865 -7.716 1.00 94.31 197 LYS A N 1
ATOM 1495 C CA . LYS A 1 197 ? -6.936 -5.659 -9.156 1.00 94.31 197 LYS A CA 1
ATOM 1496 C C . LYS A 1 197 ? -8.254 -4.933 -9.448 1.00 94.31 197 LYS A C 1
ATOM 1498 O O . LYS A 1 197 ? -8.254 -3.936 -10.167 1.00 94.31 197 LYS A O 1
ATOM 1503 N N . LYS A 1 198 ? -9.361 -5.407 -8.864 1.00 95.81 198 LYS A N 1
ATOM 1504 C CA . LYS A 1 198 ? -10.696 -4.815 -9.062 1.00 95.81 198 LYS A CA 1
ATOM 1505 C C . LYS A 1 198 ? -10.744 -3.357 -8.603 1.00 95.81 198 LYS A C 1
ATOM 1507 O O . LYS A 1 198 ? -11.324 -2.512 -9.278 1.00 95.81 198 LYS A O 1
ATOM 1512 N N . GLN A 1 199 ? -10.120 -3.054 -7.467 1.00 95.00 199 GLN A N 1
ATOM 1513 C CA . GLN A 1 199 ? -10.122 -1.697 -6.920 1.00 95.00 199 GLN A CA 1
ATOM 1514 C C . GLN A 1 199 ? -9.201 -0.751 -7.706 1.00 95.00 199 GLN A C 1
ATOM 1516 O O . GLN A 1 199 ? -9.550 0.411 -7.894 1.00 95.00 199 GLN A O 1
ATOM 1521 N N . ILE A 1 200 ? -8.081 -1.239 -8.256 1.00 95.62 200 ILE A N 1
ATOM 1522 C CA . ILE A 1 200 ? -7.229 -0.459 -9.174 1.00 95.62 200 ILE A CA 1
ATOM 1523 C C . ILE A 1 200 ? -7.984 -0.095 -10.456 1.00 95.62 200 ILE A C 1
ATOM 1525 O O . ILE A 1 200 ? -7.883 1.040 -10.916 1.00 95.62 200 ILE A O 1
ATOM 1529 N N . GLU A 1 201 ? -8.754 -1.024 -11.029 1.00 95.69 201 GLU A N 1
ATOM 1530 C CA . GLU A 1 201 ? -9.595 -0.746 -12.204 1.00 95.69 201 GLU A CA 1
ATOM 1531 C C . GLU A 1 201 ? -10.654 0.325 -11.888 1.00 95.69 201 GLU A C 1
ATOM 1533 O O . GLU A 1 201 ? -10.825 1.274 -12.656 1.00 95.69 201 GLU A O 1
ATOM 1538 N N . ARG A 1 202 ? -11.291 0.241 -10.712 1.00 94.44 202 ARG A N 1
ATOM 1539 C CA . ARG A 1 202 ? -12.245 1.252 -10.227 1.00 94.44 202 ARG A CA 1
ATOM 1540 C C . ARG A 1 202 ? -11.599 2.630 -10.040 1.00 94.44 202 ARG A C 1
ATOM 1542 O O . ARG A 1 202 ? -12.173 3.631 -10.462 1.00 94.44 202 ARG A O 1
ATOM 1549 N N . ALA A 1 203 ? -10.408 2.693 -9.440 1.00 94.25 203 ALA A N 1
ATOM 1550 C CA . ALA A 1 203 ? -9.655 3.938 -9.294 1.00 94.25 203 ALA A CA 1
ATOM 1551 C C . ALA A 1 203 ? -9.254 4.524 -10.657 1.00 94.25 203 ALA A C 1
ATOM 1553 O O . ALA A 1 203 ? -9.335 5.736 -10.847 1.00 94.25 203 ALA A O 1
ATOM 1554 N N . GLY A 1 204 ? -8.881 3.669 -11.616 1.00 94.31 204 GLY A N 1
ATOM 1555 C CA . GLY A 1 204 ? -8.583 4.059 -12.996 1.00 94.31 204 GLY A CA 1
ATOM 1556 C C . GLY A 1 204 ? -9.743 4.790 -13.657 1.00 94.31 204 GLY A C 1
ATOM 1557 O O . GLY A 1 204 ? -9.556 5.908 -14.131 1.00 94.31 204 GLY A O 1
ATOM 1558 N N . ALA A 1 205 ? -10.950 4.223 -13.587 1.00 94.69 205 ALA A N 1
ATOM 1559 C CA . ALA A 1 205 ? -12.146 4.847 -14.152 1.00 94.69 205 ALA A CA 1
ATOM 1560 C C . ALA A 1 205 ? -12.431 6.239 -13.552 1.00 94.69 205 ALA A C 1
ATOM 1562 O O . ALA A 1 205 ? -12.789 7.172 -14.270 1.00 94.69 205 ALA A O 1
ATOM 1563 N N . LEU A 1 206 ? -12.229 6.418 -12.240 1.00 92.12 206 LEU A N 1
ATOM 1564 C CA . LEU A 1 206 ? -12.411 7.724 -11.597 1.00 92.12 206 LEU A CA 1
ATOM 1565 C C . LEU A 1 206 ? -11.323 8.732 -11.986 1.00 92.12 206 LEU A C 1
ATOM 1567 O O . LEU A 1 206 ? -11.629 9.896 -12.245 1.00 92.12 206 LEU A O 1
ATOM 1571 N N . VAL A 1 207 ? -10.064 8.299 -12.065 1.00 92.94 207 VAL A N 1
ATOM 1572 C CA . VAL A 1 207 ? -8.953 9.160 -12.492 1.00 92.94 207 VAL A CA 1
ATOM 1573 C C . VAL A 1 207 ? -9.116 9.600 -13.951 1.00 92.94 207 VAL A C 1
ATOM 1575 O O . VAL A 1 207 ? -8.810 10.749 -14.273 1.00 92.94 207 VAL A O 1
ATOM 1578 N N . GLU A 1 208 ? -9.638 8.734 -14.821 1.00 91.94 208 GLU A N 1
ATOM 1579 C CA . GLU A 1 208 ? -9.977 9.067 -16.211 1.00 91.94 208 GLU A CA 1
ATOM 1580 C C . GLU A 1 208 ? -11.146 10.058 -16.305 1.00 91.94 208 GLU A C 1
ATOM 1582 O O . GLU A 1 208 ? -11.129 10.938 -17.163 1.00 91.94 208 GLU A O 1
ATOM 1587 N N . SER A 1 209 ? -12.118 9.976 -15.389 1.00 90.38 209 SER A N 1
ATOM 1588 C CA . SER A 1 209 ? -13.277 10.883 -15.354 1.00 90.38 209 SER A CA 1
ATOM 1589 C C . SER A 1 209 ? -12.958 12.317 -14.911 1.00 90.38 209 SER A C 1
ATOM 1591 O O . SER A 1 209 ? -13.749 13.223 -15.165 1.00 90.38 209 SER A O 1
ATOM 1593 N N . GLY A 1 210 ? -11.816 12.542 -14.253 1.00 87.62 210 GLY A N 1
ATOM 1594 C CA . GLY A 1 210 ? -11.443 13.877 -13.773 1.00 87.62 210 GLY A CA 1
ATOM 1595 C C . GLY A 1 210 ? -10.448 13.912 -12.615 1.00 87.62 210 GLY A C 1
ATOM 1596 O O . GLY A 1 210 ? -10.478 14.852 -11.825 1.00 87.62 210 GLY A O 1
ATOM 1597 N N . GLY A 1 211 ? -9.585 12.902 -12.475 1.00 85.19 211 GLY A N 1
ATOM 1598 C CA . GLY A 1 211 ? -8.533 12.913 -11.460 1.00 85.19 211 GLY A CA 1
ATOM 1599 C C . GLY A 1 211 ? -7.480 13.982 -11.750 1.00 85.19 211 GLY A C 1
ATOM 1600 O O . GLY A 1 211 ? -7.058 14.168 -12.898 1.00 85.19 211 GLY A O 1
ATOM 1601 N N . ASP A 1 212 ? -7.031 14.666 -10.703 1.00 88.12 212 ASP A N 1
ATOM 1602 C CA . ASP A 1 212 ? -5.907 15.588 -10.783 1.00 88.12 212 ASP A CA 1
ATOM 1603 C C . ASP A 1 212 ? -4.589 14.850 -11.065 1.00 88.12 212 ASP A C 1
ATOM 1605 O O . ASP A 1 212 ? -4.485 13.618 -11.020 1.00 88.12 212 ASP A O 1
ATOM 1609 N N . TRP A 1 213 ? -3.572 15.632 -11.420 1.00 89.81 213 TRP A N 1
ATOM 1610 C CA . TRP A 1 213 ? -2.286 15.103 -11.854 1.00 89.81 213 TRP A CA 1
ATOM 1611 C C . TRP A 1 213 ? -1.581 14.281 -10.763 1.00 89.81 213 TRP A C 1
ATOM 1613 O O . TRP A 1 213 ? -1.051 13.215 -11.080 1.00 89.81 213 TRP A O 1
ATOM 1623 N N . ASP A 1 214 ? -1.634 14.710 -9.496 1.00 89.19 214 ASP A N 1
ATOM 1624 C CA . ASP A 1 214 ? -0.995 13.990 -8.386 1.00 89.19 214 ASP A CA 1
ATOM 1625 C C . ASP A 1 214 ? -1.667 12.630 -8.154 1.00 89.19 214 ASP A C 1
ATOM 1627 O O . ASP A 1 214 ? -1.005 11.592 -8.207 1.00 89.19 214 ASP A O 1
ATOM 1631 N N . ARG A 1 215 ? -3.003 12.586 -8.053 1.00 90.56 215 ARG A N 1
ATOM 1632 C CA . ARG A 1 215 ? -3.744 11.319 -7.895 1.00 90.56 215 ARG A CA 1
ATOM 1633 C C . ARG A 1 215 ? -3.535 10.342 -9.055 1.00 90.56 215 ARG A C 1
ATOM 1635 O O . ARG A 1 215 ? -3.523 9.128 -8.841 1.00 90.56 215 ARG A O 1
ATOM 1642 N N . ARG A 1 216 ? -3.315 10.840 -10.279 1.00 91.75 216 ARG A N 1
ATOM 1643 C CA . ARG A 1 216 ? -2.933 10.001 -11.428 1.00 91.75 216 ARG A CA 1
ATOM 1644 C C . ARG A 1 216 ? -1.552 9.374 -11.241 1.00 91.75 216 ARG A C 1
ATOM 1646 O O . ARG A 1 216 ? -1.384 8.198 -11.561 1.00 91.75 216 ARG A O 1
ATOM 1653 N N . ASN A 1 217 ? -0.582 10.125 -10.726 1.00 92.38 217 ASN A N 1
ATOM 1654 C CA . ASN A 1 217 ? 0.760 9.610 -10.456 1.00 92.38 217 ASN A CA 1
ATOM 1655 C C . ASN A 1 217 ? 0.772 8.627 -9.286 1.00 92.38 217 ASN A C 1
ATOM 1657 O O . ASN A 1 217 ? 1.365 7.556 -9.406 1.00 92.38 217 ASN A O 1
ATOM 1661 N N . ARG A 1 218 ? 0.021 8.909 -8.215 1.00 92.06 218 ARG A N 1
ATOM 1662 C CA . ARG A 1 218 ? -0.187 7.951 -7.122 1.00 92.06 218 ARG A CA 1
ATOM 1663 C C . ARG A 1 218 ? -0.775 6.651 -7.668 1.00 92.06 218 ARG A C 1
ATOM 1665 O O . ARG A 1 218 ? -0.176 5.592 -7.507 1.00 92.06 218 ARG A O 1
ATOM 1672 N N . LEU A 1 219 ? -1.859 6.707 -8.446 1.00 93.81 219 LEU A N 1
ATOM 1673 C CA . LEU A 1 219 ? -2.442 5.501 -9.048 1.00 93.81 219 LEU A CA 1
ATOM 1674 C C . LEU A 1 219 ? -1.439 4.705 -9.911 1.00 93.81 219 LEU A C 1
ATOM 1676 O O . LEU A 1 219 ? -1.481 3.472 -9.896 1.00 93.81 219 LEU A O 1
ATOM 1680 N N . LYS A 1 220 ? -0.521 5.367 -10.634 1.00 94.31 220 LYS A N 1
ATOM 1681 C CA . LYS A 1 220 ? 0.553 4.674 -11.374 1.00 94.31 220 LYS A CA 1
ATOM 1682 C C . LYS A 1 220 ? 1.467 3.881 -10.443 1.00 94.31 220 LYS A C 1
ATOM 1684 O O . LYS A 1 220 ? 1.712 2.711 -10.736 1.00 94.31 220 LYS A O 1
ATOM 1689 N N . ALA A 1 221 ? 1.904 4.460 -9.323 1.00 93.50 221 ALA A N 1
ATOM 1690 C CA . ALA A 1 221 ? 2.730 3.769 -8.333 1.00 93.50 221 ALA A CA 1
ATOM 1691 C C . ALA A 1 221 ? 1.993 2.560 -7.723 1.00 93.50 221 ALA A C 1
ATOM 1693 O O . ALA A 1 221 ? 2.526 1.449 -7.706 1.00 93.50 221 ALA A O 1
ATOM 1694 N N . TYR A 1 222 ? 0.724 2.736 -7.334 1.00 94.62 222 TYR A N 1
ATOM 1695 C CA . TYR A 1 222 ? -0.140 1.656 -6.832 1.00 94.62 222 TYR A CA 1
ATOM 1696 C C . TYR A 1 222 ? -0.291 0.512 -7.842 1.00 94.62 222 TYR A C 1
ATOM 1698 O O . TYR A 1 222 ? -0.158 -0.668 -7.503 1.00 94.62 222 TYR A O 1
ATOM 1706 N N . LYS A 1 223 ? -0.547 0.858 -9.107 1.00 94.88 223 LYS A N 1
ATOM 1707 C CA . LYS A 1 223 ? -0.668 -0.108 -10.201 1.00 94.88 223 LYS A CA 1
ATOM 1708 C C . LYS A 1 223 ? 0.657 -0.821 -10.463 1.00 94.88 223 LYS A C 1
ATOM 1710 O O . LYS A 1 223 ? 0.656 -2.042 -10.603 1.00 94.88 223 LYS A O 1
ATOM 1715 N N . GLY A 1 224 ? 1.770 -0.090 -10.494 1.00 94.12 224 GLY A N 1
ATOM 1716 C CA . GLY A 1 224 ? 3.116 -0.640 -10.658 1.00 94.12 224 GLY A CA 1
ATOM 1717 C C . GLY A 1 224 ? 3.449 -1.665 -9.575 1.00 94.12 224 GLY A C 1
ATOM 1718 O O . GLY A 1 224 ? 3.839 -2.790 -9.893 1.00 94.12 224 GLY A O 1
ATOM 1719 N N . LEU A 1 225 ? 3.190 -1.328 -8.308 1.00 93.12 225 LEU A N 1
ATOM 1720 C CA . LEU A 1 225 ? 3.425 -2.225 -7.177 1.00 93.12 225 LEU A CA 1
ATOM 1721 C C . LEU A 1 225 ? 2.548 -3.482 -7.254 1.00 93.12 225 LEU A C 1
ATOM 1723 O O . LEU A 1 225 ? 3.048 -4.598 -7.115 1.00 93.12 225 LEU A O 1
ATOM 1727 N N . HIS A 1 226 ? 1.254 -3.342 -7.556 1.00 94.31 226 HIS A N 1
ATOM 1728 C CA . HIS A 1 226 ? 0.378 -4.501 -7.740 1.00 94.31 226 HIS A CA 1
ATOM 1729 C C . HIS A 1 226 ? 0.858 -5.423 -8.871 1.00 94.31 226 HIS A C 1
ATOM 1731 O O . HIS A 1 226 ? 0.859 -6.647 -8.707 1.00 94.31 226 HIS A O 1
ATOM 1737 N N . LEU A 1 227 ? 1.317 -4.868 -9.997 1.00 94.38 227 LEU A N 1
ATOM 1738 C CA . LEU A 1 227 ? 1.835 -5.658 -11.116 1.00 94.38 227 LEU A CA 1
ATOM 1739 C C . LEU A 1 227 ? 3.061 -6.497 -10.725 1.00 94.38 227 LEU A C 1
ATOM 1741 O O . LEU A 1 227 ? 3.189 -7.629 -11.203 1.00 94.38 227 LEU A O 1
ATOM 1745 N N . LEU A 1 228 ? 3.906 -6.013 -9.805 1.00 92.50 228 LEU A N 1
ATOM 1746 C CA . LEU A 1 228 ? 4.980 -6.824 -9.219 1.00 92.50 228 LEU A CA 1
ATOM 1747 C C . LEU A 1 228 ? 4.428 -8.023 -8.444 1.00 92.50 228 LEU A C 1
ATOM 1749 O O . LEU A 1 228 ? 4.915 -9.141 -8.615 1.00 92.50 228 LEU A O 1
ATOM 1753 N N . THR A 1 229 ? 3.362 -7.836 -7.657 1.00 90.31 229 THR A N 1
ATOM 1754 C CA . THR A 1 229 ? 2.765 -8.926 -6.859 1.00 90.31 229 THR A CA 1
ATOM 1755 C C . THR A 1 229 ? 2.203 -10.073 -7.711 1.00 90.31 229 THR A C 1
ATOM 1757 O O . THR A 1 229 ? 2.133 -11.216 -7.242 1.00 90.31 229 THR A O 1
ATOM 1760 N N . ILE A 1 230 ? 1.825 -9.800 -8.966 1.00 91.94 230 ILE A N 1
ATOM 1761 C CA . ILE A 1 230 ? 1.331 -10.796 -9.933 1.00 91.94 230 ILE A CA 1
ATOM 1762 C C . ILE A 1 230 ? 2.392 -11.229 -10.958 1.00 91.94 230 ILE A C 1
ATOM 1764 O O . ILE A 1 230 ? 2.064 -11.960 -11.888 1.00 91.94 230 ILE A O 1
ATOM 1768 N N . ARG A 1 231 ? 3.659 -10.826 -10.774 1.00 92.38 231 ARG A N 1
ATOM 1769 C CA . ARG A 1 231 ? 4.806 -11.163 -11.644 1.00 92.38 231 ARG A CA 1
ATOM 1770 C C . ARG A 1 231 ? 4.711 -10.616 -13.075 1.00 92.38 231 ARG A C 1
ATOM 1772 O O . ARG A 1 231 ? 5.293 -11.174 -14.000 1.00 92.38 231 ARG A O 1
ATOM 1779 N N . SER A 1 232 ? 4.003 -9.506 -13.271 1.00 93.06 232 SER A N 1
ATOM 1780 C CA . SER A 1 232 ? 3.898 -8.825 -14.567 1.00 93.06 232 SER A CA 1
ATOM 1781 C C . SER A 1 232 ? 4.992 -7.757 -14.721 1.00 93.06 232 SER A C 1
ATOM 1783 O O . SER A 1 232 ? 4.698 -6.564 -14.834 1.00 93.06 232 SER A O 1
ATOM 1785 N N . TYR A 1 233 ? 6.260 -8.183 -14.727 1.00 93.38 233 TYR A N 1
ATOM 1786 C CA . TYR A 1 233 ? 7.426 -7.286 -14.677 1.00 93.38 233 TYR A CA 1
ATOM 1787 C C . TYR A 1 233 ? 7.511 -6.313 -15.857 1.00 93.38 233 TYR A C 1
ATOM 1789 O O . TYR A 1 233 ? 7.846 -5.153 -15.652 1.00 93.38 233 TYR A O 1
ATOM 1797 N N . ASN A 1 234 ? 7.117 -6.738 -17.062 1.00 91.38 234 ASN A N 1
ATOM 1798 C CA . ASN A 1 234 ? 7.155 -5.892 -18.263 1.00 91.38 234 ASN A CA 1
ATOM 1799 C C . ASN A 1 234 ? 6.339 -4.604 -18.108 1.00 91.38 234 ASN A C 1
ATOM 1801 O O . ASN A 1 234 ? 6.816 -3.514 -18.412 1.00 91.38 234 ASN A O 1
ATOM 1805 N N . LEU A 1 235 ? 5.115 -4.733 -17.593 1.00 93.94 235 LEU A N 1
ATOM 1806 C CA . LEU A 1 235 ? 4.234 -3.591 -17.355 1.00 93.94 235 LEU A CA 1
ATOM 1807 C C . LEU A 1 235 ? 4.627 -2.830 -16.083 1.00 93.94 235 LEU A C 1
ATOM 1809 O O . LEU A 1 235 ? 4.519 -1.606 -16.047 1.00 93.94 235 LEU A O 1
ATOM 1813 N N . ALA A 1 236 ? 5.091 -3.543 -15.051 1.00 93.94 236 ALA A N 1
ATOM 1814 C CA . ALA A 1 236 ? 5.513 -2.931 -13.797 1.00 93.94 236 ALA A CA 1
ATOM 1815 C C . ALA A 1 236 ? 6.725 -2.012 -13.995 1.00 93.94 236 ALA A C 1
ATOM 1817 O O . ALA A 1 236 ? 6.690 -0.874 -13.547 1.00 93.94 236 ALA A O 1
ATOM 1818 N N . ALA A 1 237 ? 7.757 -2.470 -14.712 1.00 93.31 237 ALA A N 1
ATOM 1819 C CA . ALA A 1 237 ? 8.994 -1.722 -14.921 1.00 93.31 237 ALA A CA 1
ATOM 1820 C C . ALA A 1 237 ? 8.739 -0.355 -15.563 1.00 93.31 237 ALA A C 1
ATOM 1822 O O . ALA A 1 237 ? 9.258 0.646 -15.086 1.00 93.31 237 ALA A O 1
ATOM 1823 N N . THR A 1 238 ? 7.894 -0.294 -16.598 1.00 92.75 238 THR A N 1
ATOM 1824 C CA . THR A 1 238 ? 7.560 0.986 -17.247 1.00 92.75 238 THR A CA 1
ATOM 1825 C C . THR A 1 238 ? 6.855 1.933 -16.278 1.00 92.75 238 THR A C 1
ATOM 1827 O O . THR A 1 238 ? 7.276 3.071 -16.127 1.00 92.75 238 THR A O 1
ATOM 1830 N N . LEU A 1 239 ? 5.829 1.457 -15.563 1.00 94.44 239 LEU A N 1
ATOM 1831 C CA . LEU A 1 239 ? 5.071 2.310 -14.643 1.00 94.44 239 LEU A CA 1
ATOM 1832 C C . LEU A 1 239 ? 5.896 2.780 -13.440 1.00 94.44 239 LEU A C 1
ATOM 1834 O O . LEU A 1 239 ? 5.716 3.910 -12.996 1.00 94.44 239 LEU A O 1
ATOM 1838 N N . LEU A 1 240 ? 6.765 1.925 -12.902 1.00 93.75 240 LEU A N 1
ATOM 1839 C CA . LEU A 1 240 ? 7.583 2.244 -11.734 1.00 93.75 240 LEU A CA 1
ATOM 1840 C C . LEU A 1 240 ? 8.711 3.219 -12.084 1.00 93.75 240 LEU A C 1
ATOM 1842 O O . LEU A 1 240 ? 8.867 4.210 -11.379 1.00 93.75 240 LEU A O 1
ATOM 1846 N N . LEU A 1 241 ? 9.414 3.004 -13.204 1.00 93.12 241 LEU A N 1
ATOM 1847 C CA . LEU A 1 241 ? 10.454 3.924 -13.682 1.00 93.12 241 LEU A CA 1
ATOM 1848 C C . LEU A 1 241 ? 9.879 5.312 -13.987 1.00 93.12 241 LEU A C 1
ATOM 1850 O O . LEU A 1 241 ? 10.441 6.312 -13.551 1.00 93.12 241 LEU A O 1
ATOM 1854 N N . ASP A 1 242 ? 8.714 5.376 -14.638 1.00 92.31 242 ASP A N 1
ATOM 1855 C CA . ASP A 1 242 ? 8.016 6.642 -14.901 1.00 92.31 242 ASP A CA 1
ATOM 1856 C C . ASP A 1 242 ? 7.549 7.345 -13.614 1.00 92.31 242 ASP A C 1
ATOM 1858 O O . ASP A 1 242 ? 7.271 8.542 -13.632 1.00 92.31 242 ASP A O 1
ATOM 1862 N N . SER A 1 243 ? 7.415 6.608 -12.506 1.00 92.75 243 SER A N 1
ATOM 1863 C CA . SER A 1 243 ? 6.965 7.154 -11.222 1.00 92.75 243 SER A CA 1
ATOM 1864 C C . SER A 1 243 ? 8.108 7.704 -10.366 1.00 92.75 243 SER A C 1
ATOM 1866 O O . SER A 1 243 ? 7.812 8.395 -9.397 1.00 92.75 243 SER A O 1
ATOM 1868 N N . LEU A 1 244 ? 9.381 7.433 -10.696 1.00 91.81 244 LEU A N 1
ATOM 1869 C CA . LEU A 1 244 ? 10.537 7.837 -9.879 1.00 91.81 244 LEU A CA 1
ATOM 1870 C C . LEU A 1 244 ? 10.627 9.359 -9.706 1.00 91.81 244 LEU A C 1
ATOM 1872 O O . LEU A 1 244 ? 10.729 9.849 -8.586 1.00 91.81 244 LEU A O 1
ATOM 1876 N N . SER A 1 245 ? 10.509 10.116 -10.796 1.00 89.75 245 SER A N 1
ATOM 1877 C CA . SER A 1 245 ? 10.673 11.577 -10.783 1.00 89.75 245 SER A CA 1
ATOM 1878 C C . SER A 1 245 ? 9.514 12.335 -10.125 1.00 89.75 245 SER A C 1
ATOM 1880 O O . SER A 1 245 ? 9.643 13.515 -9.805 1.00 89.75 245 SER A O 1
ATOM 1882 N N . THR A 1 246 ? 8.371 11.678 -9.920 1.00 89.88 246 THR A N 1
ATOM 1883 C CA . THR A 1 246 ? 7.145 12.299 -9.394 1.00 89.88 246 THR A CA 1
ATOM 1884 C C . THR A 1 246 ? 6.557 11.510 -8.228 1.00 89.88 246 THR A C 1
ATOM 1886 O O . THR A 1 246 ? 5.338 11.503 -8.038 1.00 89.88 246 THR A O 1
ATOM 1889 N N . PHE A 1 247 ? 7.387 10.769 -7.493 1.00 89.25 247 PHE A N 1
ATOM 1890 C CA . PHE A 1 247 ? 6.907 9.907 -6.423 1.00 89.25 247 PHE A CA 1
ATOM 1891 C C . PHE A 1 247 ? 6.493 10.711 -5.188 1.00 89.25 247 PHE A C 1
ATOM 1893 O O . PHE A 1 247 ? 7.303 11.391 -4.564 1.00 89.25 247 PHE A O 1
ATOM 1900 N N . THR A 1 248 ? 5.224 10.581 -4.810 1.00 87.88 248 THR A N 1
ATOM 1901 C CA . THR A 1 248 ? 4.641 11.215 -3.615 1.00 87.88 248 THR A CA 1
ATOM 1902 C C . THR A 1 248 ? 3.935 10.209 -2.697 1.00 87.88 248 THR A C 1
ATOM 1904 O O . THR A 1 248 ? 3.343 10.599 -1.696 1.00 87.88 248 THR A O 1
ATOM 1907 N N . SER A 1 249 ? 3.980 8.906 -3.018 1.00 87.56 249 SER A N 1
ATOM 1908 C CA . SER A 1 249 ? 3.183 7.860 -2.347 1.00 87.56 249 SER A CA 1
ATOM 1909 C C . SER A 1 249 ? 3.927 7.141 -1.213 1.00 87.56 249 SER A C 1
ATOM 1911 O O . SER A 1 249 ? 4.096 5.918 -1.249 1.00 87.56 249 SER A O 1
ATOM 1913 N N . TYR A 1 250 ? 4.370 7.881 -0.197 1.00 88.81 250 TYR A N 1
ATOM 1914 C CA . TYR A 1 250 ? 5.100 7.321 0.952 1.00 88.81 250 TYR A CA 1
ATOM 1915 C C . TYR A 1 250 ? 4.264 6.373 1.824 1.00 88.81 250 TYR A C 1
ATOM 1917 O O . TYR A 1 250 ? 4.812 5.611 2.615 1.00 88.81 250 TYR A O 1
ATOM 1925 N N . GLU A 1 251 ? 2.942 6.356 1.646 1.00 86.56 251 GLU A N 1
ATOM 1926 C CA . GLU A 1 251 ? 2.057 5.373 2.267 1.00 86.56 251 GLU A CA 1
ATOM 1927 C C . GLU A 1 251 ? 2.202 3.956 1.687 1.00 86.56 251 GLU A C 1
ATOM 1929 O O . GLU A 1 251 ? 1.723 2.993 2.289 1.00 86.56 251 GLU A O 1
ATOM 1934 N N . LEU A 1 252 ? 2.812 3.817 0.501 1.00 87.00 252 LEU A N 1
ATOM 1935 C CA . LEU A 1 252 ? 3.067 2.520 -0.123 1.00 87.00 252 LEU A CA 1
ATOM 1936 C C . LEU A 1 252 ? 4.410 1.934 0.305 1.00 87.00 252 LEU A C 1
ATOM 1938 O O . LEU A 1 252 ? 4.493 0.787 0.743 1.00 87.00 252 LEU A O 1
ATOM 1942 N N . CYS A 1 253 ? 5.471 2.706 0.095 1.00 88.31 253 CYS A N 1
ATOM 1943 C CA . CYS A 1 253 ? 6.840 2.326 0.396 1.00 88.31 253 CYS A CA 1
ATOM 1944 C C . CYS A 1 253 ? 7.734 3.568 0.434 1.00 88.31 253 CYS A C 1
ATOM 1946 O O . CYS A 1 253 ? 7.360 4.631 -0.064 1.00 88.31 253 CYS A O 1
ATOM 1948 N N . SER A 1 254 ? 8.941 3.418 0.981 1.00 90.19 254 SER A N 1
ATOM 1949 C CA . SER A 1 254 ? 9.942 4.481 0.913 1.00 90.19 254 SER A CA 1
ATOM 1950 C C . SER A 1 254 ? 10.431 4.697 -0.523 1.00 90.19 254 SER A C 1
ATOM 1952 O O . SER A 1 254 ? 10.308 3.808 -1.377 1.00 90.19 254 SER A O 1
ATOM 1954 N N . TYR A 1 255 ? 11.014 5.868 -0.787 1.00 89.81 255 TYR A N 1
ATOM 1955 C CA . TYR A 1 255 ? 11.578 6.172 -2.101 1.00 89.81 255 TYR A CA 1
ATOM 1956 C C . TYR A 1 255 ? 12.716 5.206 -2.462 1.00 89.81 255 TYR A C 1
ATOM 1958 O O . TYR A 1 255 ? 12.736 4.663 -3.567 1.00 89.81 255 TYR A O 1
ATOM 1966 N N . SER A 1 256 ? 13.578 4.877 -1.493 1.00 89.62 256 SER A N 1
ATOM 1967 C CA . SER A 1 256 ? 14.611 3.844 -1.641 1.00 89.62 256 SER A CA 1
ATOM 1968 C C . SER A 1 256 ? 14.030 2.515 -2.114 1.00 89.62 256 SER A C 1
ATOM 1970 O O . SER A 1 256 ? 14.510 1.923 -3.079 1.00 89.62 256 SER A O 1
ATOM 1972 N N . SER A 1 257 ? 12.939 2.070 -1.487 1.00 90.06 257 SER A N 1
ATOM 1973 C CA . SER A 1 257 ? 12.273 0.813 -1.844 1.00 90.06 257 SER A CA 1
ATOM 1974 C C . SER A 1 257 ? 11.731 0.847 -3.274 1.00 90.06 257 SER A C 1
ATOM 1976 O O . SER A 1 257 ? 11.882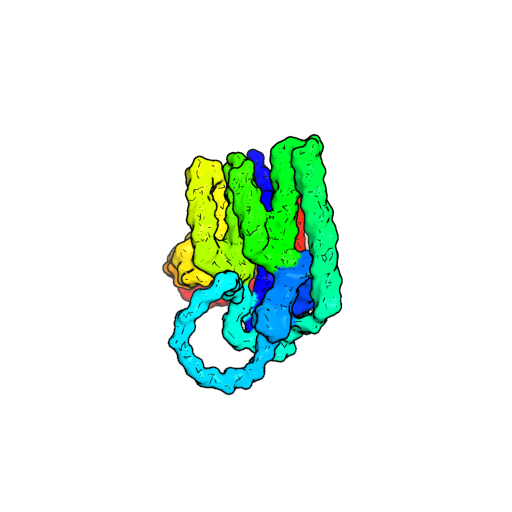 -0.125 -4.015 1.00 90.06 257 SER A O 1
ATOM 1978 N N . LEU A 1 258 ? 11.144 1.973 -3.694 1.00 91.25 258 LEU A N 1
ATOM 1979 C CA . LEU A 1 258 ? 10.656 2.152 -5.060 1.00 91.25 258 LEU A CA 1
ATOM 1980 C C . LEU A 1 258 ? 11.789 2.047 -6.087 1.00 91.25 258 LEU A C 1
ATOM 1982 O O . LEU A 1 258 ? 11.612 1.412 -7.129 1.00 91.25 258 LEU A O 1
ATOM 1986 N N . VAL A 1 259 ? 12.949 2.636 -5.795 1.00 91.56 259 VAL A N 1
ATOM 1987 C CA . VAL A 1 259 ? 14.138 2.569 -6.654 1.00 91.56 259 VAL A CA 1
ATOM 1988 C C . VAL A 1 259 ? 14.609 1.126 -6.790 1.00 91.56 259 VAL A C 1
ATOM 1990 O O . VAL A 1 259 ? 14.764 0.647 -7.914 1.00 91.56 259 VAL A O 1
ATOM 1993 N N . VAL A 1 260 ? 14.718 0.386 -5.680 1.00 91.56 260 VAL A N 1
ATOM 1994 C CA . VAL A 1 260 ? 15.052 -1.048 -5.713 1.00 91.56 260 VAL A CA 1
ATOM 1995 C C . VAL A 1 260 ? 14.054 -1.824 -6.576 1.00 91.56 260 VAL A C 1
ATOM 1997 O O . VAL A 1 260 ? 14.455 -2.573 -7.469 1.00 91.56 260 VAL A O 1
ATOM 2000 N N . TYR A 1 261 ? 12.751 -1.628 -6.367 1.00 93.00 261 TYR A N 1
ATOM 2001 C CA . TYR A 1 261 ? 11.712 -2.308 -7.143 1.00 93.00 261 TYR A CA 1
ATOM 2002 C C . TYR A 1 261 ? 11.780 -1.975 -8.635 1.00 93.00 261 TYR A C 1
ATOM 2004 O O . TYR A 1 261 ? 11.602 -2.864 -9.469 1.00 93.00 261 TYR A O 1
ATOM 2012 N N . SER A 1 262 ? 12.075 -0.722 -8.974 1.00 92.19 262 SER A N 1
ATOM 2013 C CA . SER A 1 262 ? 12.193 -0.251 -10.355 1.00 92.19 262 SER A CA 1
ATOM 2014 C C . SER A 1 262 ? 13.413 -0.847 -11.055 1.00 92.19 262 SER A C 1
ATOM 2016 O O . SER A 1 262 ? 13.286 -1.344 -12.175 1.00 92.19 262 SER A O 1
ATOM 2018 N N . VAL A 1 263 ? 14.573 -0.878 -10.38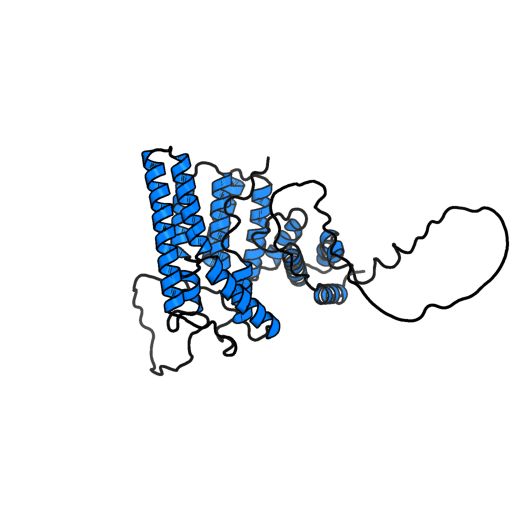7 1.00 92.00 263 VAL A N 1
ATOM 2019 C CA . VAL A 1 263 ? 15.807 -1.482 -10.918 1.00 92.00 263 VAL A CA 1
ATOM 2020 C C . VAL A 1 263 ? 15.632 -2.989 -11.116 1.00 92.00 263 VAL A C 1
ATOM 2022 O O . VAL A 1 263 ? 15.948 -3.504 -12.189 1.00 92.00 263 VAL A O 1
ATOM 2025 N N . LEU A 1 264 ? 15.079 -3.700 -10.125 1.00 91.81 264 LEU A N 1
ATOM 2026 C CA . LEU A 1 264 ? 14.847 -5.148 -10.206 1.00 91.81 264 LEU A CA 1
ATOM 2027 C C . LEU A 1 264 ? 13.801 -5.517 -11.266 1.00 91.81 264 LEU A C 1
ATOM 2029 O O . LEU A 1 264 ? 13.963 -6.499 -11.986 1.00 91.81 264 LEU A O 1
ATOM 2033 N N . ALA A 1 265 ? 12.722 -4.742 -11.391 1.00 92.94 265 ALA A N 1
ATOM 2034 C CA . ALA A 1 265 ? 11.745 -4.954 -12.454 1.00 92.94 265 ALA A CA 1
ATOM 2035 C C . ALA A 1 265 ? 12.352 -4.649 -13.829 1.00 92.94 265 ALA A C 1
ATOM 2037 O O . ALA A 1 265 ? 12.135 -5.400 -14.779 1.00 92.94 265 ALA A O 1
ATOM 2038 N N . GLY A 1 266 ? 13.135 -3.571 -13.926 1.00 91.44 266 GLY A N 1
ATOM 2039 C CA . GLY A 1 266 ? 13.824 -3.154 -15.140 1.00 91.44 266 GLY A CA 1
ATOM 2040 C C . GLY A 1 266 ? 14.828 -4.190 -15.635 1.00 91.44 266 GLY A C 1
ATOM 2041 O O . GLY A 1 266 ? 14.843 -4.475 -16.830 1.00 91.44 266 GLY A O 1
ATOM 2042 N N . SER A 1 267 ? 15.608 -4.802 -14.740 1.00 90.19 267 SER A N 1
ATOM 2043 C CA . SER A 1 267 ? 16.624 -5.799 -15.111 1.00 90.19 267 SER A CA 1
ATOM 2044 C C . SER A 1 267 ? 16.018 -7.077 -15.692 1.00 90.19 267 SER A C 1
ATOM 2046 O O . SER A 1 267 ? 16.637 -7.726 -16.533 1.00 90.19 267 SER A O 1
ATOM 2048 N N . LEU A 1 268 ? 14.790 -7.414 -15.289 1.00 90.00 268 LEU A N 1
ATOM 2049 C CA . LEU A 1 268 ? 14.053 -8.569 -15.802 1.00 90.00 268 LEU A CA 1
ATOM 2050 C C . LEU A 1 268 ? 13.249 -8.262 -17.073 1.00 90.00 268 LEU A C 1
ATOM 2052 O O . LEU A 1 268 ? 13.040 -9.155 -17.892 1.00 90.00 268 LEU A O 1
ATOM 2056 N N . ALA A 1 269 ? 12.754 -7.033 -17.220 1.00 91.94 269 ALA A N 1
ATOM 2057 C CA . ALA A 1 269 ? 11.800 -6.663 -18.265 1.00 91.94 269 ALA A CA 1
ATOM 2058 C C . ALA A 1 269 ? 12.423 -5.992 -19.496 1.00 91.94 269 ALA A C 1
ATOM 2060 O O . ALA A 1 269 ? 11.927 -6.159 -20.613 1.00 91.94 269 ALA A O 1
ATOM 2061 N N . LEU A 1 270 ? 13.450 -5.163 -19.301 1.00 90.31 270 LEU A N 1
ATOM 2062 C CA . LEU A 1 270 ? 13.968 -4.284 -20.345 1.00 90.31 270 LEU A CA 1
ATOM 2063 C C . LEU A 1 270 ? 15.062 -4.964 -21.166 1.00 90.31 270 LEU A C 1
ATOM 2065 O O . LEU A 1 270 ? 15.868 -5.752 -20.673 1.00 90.31 270 LEU A O 1
ATOM 2069 N N . LYS A 1 271 ? 15.128 -4.609 -22.451 1.00 90.88 271 LYS A N 1
ATOM 2070 C CA . LYS A 1 271 ? 16.258 -4.980 -23.309 1.00 90.88 271 LYS A CA 1
ATOM 2071 C C . LYS A 1 271 ? 17.500 -4.198 -22.886 1.00 90.88 271 LYS A C 1
ATOM 2073 O O . LYS A 1 271 ? 17.389 -3.098 -22.362 1.00 90.88 271 LYS A O 1
ATOM 2078 N N . ARG A 1 272 ? 18.687 -4.718 -23.207 1.00 88.12 272 ARG A N 1
ATOM 2079 C CA . ARG A 1 272 ? 19.988 -4.142 -22.805 1.00 88.12 272 ARG A CA 1
ATOM 2080 C C . ARG A 1 272 ? 20.125 -2.632 -23.065 1.00 88.12 272 ARG A C 1
ATOM 2082 O O . ARG A 1 272 ? 20.604 -1.915 -22.195 1.00 88.12 272 ARG A O 1
ATOM 2089 N N . VAL A 1 273 ? 19.692 -2.152 -24.234 1.00 89.94 273 VAL A N 1
ATOM 2090 C CA . VAL A 1 273 ? 19.752 -0.721 -24.600 1.00 89.94 273 VAL A CA 1
ATOM 2091 C C . VAL A 1 273 ? 18.791 0.109 -23.747 1.00 89.94 273 VAL A C 1
ATOM 2093 O O . VAL A 1 273 ? 19.193 1.116 -23.170 1.00 89.94 273 VAL A O 1
ATOM 2096 N N . ASP A 1 274 ? 17.545 -0.348 -23.612 1.00 89.19 274 ASP A N 1
ATOM 2097 C CA . ASP A 1 274 ? 16.523 0.339 -22.818 1.00 89.19 274 ASP A CA 1
ATOM 2098 C C . ASP A 1 274 ? 16.866 0.331 -21.325 1.00 89.19 274 ASP A C 1
ATOM 2100 O O . ASP A 1 274 ? 16.629 1.316 -20.635 1.00 89.19 274 ASP A O 1
ATOM 2104 N N . PHE A 1 275 ? 17.454 -0.758 -20.827 1.00 90.06 275 PHE A N 1
ATOM 2105 C CA . PHE A 1 275 ? 17.919 -0.872 -19.449 1.00 90.06 275 PHE A CA 1
ATOM 2106 C C . PHE A 1 275 ? 19.050 0.118 -19.161 1.00 90.06 275 PHE A C 1
ATOM 2108 O O . PHE A 1 275 ? 18.992 0.835 -18.164 1.00 90.06 275 PHE A O 1
ATOM 2115 N N . LYS A 1 276 ? 20.040 0.227 -20.059 1.00 88.25 276 LYS A N 1
ATOM 2116 C CA . LYS A 1 276 ? 21.098 1.236 -19.929 1.00 88.25 276 LYS A CA 1
ATOM 2117 C C . LYS A 1 276 ? 20.504 2.646 -19.882 1.00 88.25 276 LYS A C 1
ATOM 2119 O O . LYS A 1 276 ? 20.749 3.369 -18.925 1.00 88.25 276 LYS A O 1
ATOM 2124 N N . ALA A 1 277 ? 19.656 2.994 -20.847 1.00 90.19 277 ALA A N 1
ATOM 2125 C CA . ALA A 1 277 ? 19.093 4.338 -20.946 1.00 90.19 277 ALA A CA 1
ATOM 2126 C C . ALA A 1 277 ? 18.157 4.709 -19.780 1.00 90.19 277 ALA A C 1
ATOM 2128 O O . ALA A 1 277 ? 18.198 5.839 -19.304 1.00 90.19 277 ALA A O 1
ATOM 2129 N N . LYS A 1 278 ? 17.297 3.783 -19.335 1.00 89.12 278 LYS A N 1
ATOM 2130 C CA . LYS A 1 278 ? 16.223 4.076 -18.367 1.00 89.12 278 LYS A CA 1
ATOM 2131 C C . LYS A 1 278 ? 16.542 3.711 -16.924 1.00 89.12 278 LYS A C 1
ATOM 2133 O O . LYS A 1 278 ? 15.808 4.132 -16.040 1.00 89.12 278 LYS A O 1
ATOM 2138 N N . VAL A 1 279 ? 17.559 2.886 -16.683 1.00 88.69 279 VAL A N 1
ATOM 2139 C CA . VAL A 1 279 ? 17.901 2.407 -15.336 1.00 88.69 279 VAL A CA 1
ATOM 2140 C C . VAL A 1 279 ? 19.310 2.832 -14.963 1.00 88.69 279 VAL A C 1
ATOM 2142 O O . VAL A 1 279 ? 19.499 3.500 -13.956 1.00 88.69 279 VAL A O 1
ATOM 2145 N N . VAL A 1 280 ? 20.296 2.476 -15.788 1.00 87.06 280 VAL A N 1
ATOM 2146 C CA . VAL A 1 280 ? 21.709 2.747 -15.483 1.00 87.06 280 VAL A CA 1
ATOM 2147 C C . VAL A 1 280 ? 22.001 4.235 -15.579 1.00 87.06 280 VAL A C 1
ATOM 2149 O O . VAL A 1 280 ? 22.609 4.793 -14.678 1.00 87.06 280 VAL A O 1
ATOM 2152 N N . ASP A 1 281 ? 21.557 4.876 -16.659 1.00 87.44 281 ASP A N 1
ATOM 2153 C CA . ASP A 1 281 ? 21.821 6.286 -16.942 1.00 87.44 281 ASP A CA 1
ATOM 2154 C C . ASP A 1 281 ? 20.771 7.242 -16.360 1.00 87.44 281 ASP A C 1
ATOM 2156 O O . ASP A 1 281 ? 20.926 8.457 -16.487 1.00 87.44 281 ASP A O 1
ATOM 2160 N N . ALA A 1 282 ? 19.749 6.716 -15.677 1.00 88.69 282 ALA A N 1
ATOM 2161 C CA . ALA A 1 282 ? 18.733 7.529 -15.022 1.00 88.69 282 ALA A CA 1
ATOM 2162 C C . ALA A 1 282 ? 19.335 8.319 -13.841 1.00 88.69 282 ALA A C 1
ATOM 2164 O O . ALA A 1 282 ? 19.953 7.718 -12.952 1.00 88.69 282 ALA A O 1
ATOM 2165 N N . PRO A 1 283 ? 19.160 9.653 -13.797 1.00 87.94 283 PRO A N 1
ATOM 2166 C CA . PRO A 1 283 ? 19.770 10.496 -12.772 1.00 87.94 283 PRO A CA 1
ATOM 2167 C C . PRO A 1 283 ? 19.255 10.175 -11.364 1.00 87.94 283 PRO A C 1
ATOM 2169 O O . PRO A 1 283 ? 20.036 10.179 -10.416 1.00 87.94 283 PRO A O 1
ATOM 2172 N N . GLU A 1 284 ? 17.975 9.826 -11.229 1.00 87.69 284 GLU A N 1
ATOM 2173 C CA . GLU A 1 284 ? 17.341 9.470 -9.958 1.00 87.69 284 GLU A CA 1
ATOM 2174 C C . GLU A 1 284 ? 17.971 8.224 -9.327 1.00 87.69 284 GLU A C 1
ATOM 2176 O O . GLU A 1 284 ? 18.107 8.133 -8.110 1.00 87.69 284 GLU A O 1
ATOM 2181 N N . ILE A 1 285 ? 18.371 7.266 -10.166 1.00 86.94 285 ILE A N 1
ATOM 2182 C CA . ILE A 1 285 ? 18.969 5.999 -9.741 1.00 86.94 285 ILE A CA 1
ATOM 2183 C C . ILE A 1 285 ? 20.461 6.200 -9.478 1.00 86.94 285 ILE A C 1
ATOM 2185 O O . ILE A 1 285 ? 20.964 5.740 -8.455 1.00 86.94 285 ILE A O 1
ATOM 2189 N N . LYS A 1 286 ? 21.167 6.943 -10.340 1.00 86.25 286 LYS A N 1
ATOM 2190 C CA . LYS A 1 286 ? 22.581 7.294 -10.127 1.00 86.25 286 LYS A CA 1
ATOM 2191 C C . LYS A 1 286 ? 22.804 8.055 -8.824 1.00 86.25 286 LYS A C 1
ATOM 2193 O O . LYS A 1 286 ? 23.786 7.784 -8.145 1.00 86.25 286 LYS A O 1
ATOM 2198 N N . ALA A 1 287 ? 21.896 8.954 -8.451 1.00 84.56 287 ALA A N 1
ATOM 2199 C CA . ALA A 1 287 ? 21.993 9.693 -7.195 1.00 84.56 287 ALA A CA 1
ATOM 2200 C C . ALA A 1 287 ? 21.990 8.781 -5.953 1.00 84.56 287 ALA A C 1
ATOM 2202 O O . ALA A 1 287 ? 22.553 9.153 -4.932 1.00 84.56 287 ALA A O 1
ATOM 2203 N N . ILE A 1 288 ? 21.381 7.594 -6.046 1.00 81.75 288 ILE A N 1
ATOM 2204 C CA . ILE A 1 288 ? 21.242 6.649 -4.930 1.00 81.75 288 ILE A CA 1
ATOM 2205 C C . ILE A 1 288 ? 22.276 5.519 -5.007 1.00 81.75 288 ILE A C 1
ATOM 2207 O O . ILE A 1 288 ? 22.802 5.091 -3.987 1.00 81.75 288 ILE A O 1
ATOM 2211 N N . LEU A 1 289 ? 22.576 5.014 -6.208 1.00 76.88 289 LEU A N 1
ATOM 2212 C CA . LEU A 1 289 ? 23.511 3.897 -6.411 1.00 76.88 289 LEU A CA 1
ATOM 2213 C C . LEU A 1 289 ? 24.972 4.350 -6.598 1.00 76.88 289 LEU A C 1
ATOM 2215 O O . LEU A 1 289 ? 25.882 3.535 -6.463 1.00 76.88 289 LEU A O 1
ATOM 2219 N N . GLY A 1 290 ? 25.205 5.613 -6.964 1.00 60.38 290 GLY A N 1
ATOM 2220 C CA . GLY A 1 290 ? 26.478 6.136 -7.474 1.00 60.38 290 GLY A CA 1
ATOM 2221 C C . GLY A 1 290 ? 27.556 6.463 -6.438 1.00 60.38 290 GLY A C 1
ATOM 2222 O O . GLY A 1 290 ? 28.528 7.137 -6.777 1.00 60.38 290 GLY A O 1
ATOM 2223 N N . GLU A 1 291 ? 27.445 5.993 -5.196 1.00 53.09 291 GLU A N 1
ATOM 2224 C CA . GLU A 1 291 ? 28.495 6.193 -4.180 1.00 53.09 291 GLU A CA 1
ATOM 2225 C C . GLU A 1 291 ? 29.760 5.332 -4.418 1.00 53.09 291 GLU A C 1
ATOM 2227 O O . GLU A 1 291 ? 30.725 5.438 -3.668 1.00 53.09 291 GLU A O 1
ATOM 2232 N N . GLY A 1 292 ? 29.795 4.504 -5.472 1.00 47.78 292 GLY A N 1
ATOM 2233 C CA . GLY A 1 292 ? 30.849 3.505 -5.691 1.00 47.78 292 GLY A CA 1
ATOM 2234 C C . GLY A 1 292 ? 32.144 3.970 -6.370 1.00 47.78 292 GLY A C 1
ATOM 2235 O O . GLY A 1 292 ? 33.211 3.581 -5.909 1.00 47.78 292 GLY A O 1
ATOM 2236 N N . GLU A 1 293 ? 32.108 4.755 -7.456 1.00 43.59 293 GLU A N 1
ATOM 2237 C CA . GLU A 1 293 ? 33.333 5.006 -8.260 1.00 43.59 293 GLU A CA 1
ATOM 2238 C C . GLU A 1 293 ? 33.441 6.412 -8.894 1.00 43.59 293 GLU A C 1
ATOM 2240 O O . GLU A 1 293 ? 34.554 6.877 -9.140 1.00 43.59 293 GLU A O 1
ATOM 2245 N N . ASP A 1 294 ? 32.343 7.158 -9.073 1.00 44.00 294 ASP A N 1
ATOM 2246 C CA . ASP A 1 294 ? 32.357 8.377 -9.909 1.00 44.00 294 ASP A CA 1
ATOM 2247 C C . ASP A 1 294 ? 32.405 9.717 -9.143 1.00 44.00 294 ASP A C 1
ATOM 2249 O O . ASP A 1 294 ? 32.603 10.769 -9.752 1.00 44.00 294 ASP A O 1
ATOM 2253 N N . ASN A 1 295 ? 32.279 9.722 -7.811 1.00 40.06 295 ASN A N 1
ATOM 2254 C CA . ASN A 1 295 ? 32.333 10.959 -7.005 1.00 40.06 295 ASN A CA 1
ATOM 2255 C C . ASN A 1 295 ? 33.727 11.298 -6.443 1.00 40.06 295 ASN A C 1
ATOM 2257 O O . ASN A 1 295 ? 33.923 12.366 -5.864 1.00 40.06 295 ASN A O 1
ATOM 2261 N N . ILE A 1 296 ? 34.723 10.432 -6.643 1.00 39.66 296 ILE A N 1
ATOM 2262 C CA . ILE A 1 296 ? 36.086 10.632 -6.123 1.00 39.66 296 ILE A CA 1
ATOM 2263 C C . ILE A 1 296 ? 36.918 11.650 -6.943 1.00 39.66 296 ILE A C 1
ATOM 2265 O O . ILE A 1 296 ? 37.705 12.372 -6.330 1.00 39.66 296 ILE A O 1
ATOM 2269 N N . PRO A 1 297 ? 36.756 11.839 -8.274 1.00 33.41 297 PRO A N 1
ATOM 2270 C CA . PRO A 1 297 ? 37.575 12.819 -8.997 1.00 33.41 297 PRO A CA 1
ATOM 2271 C C . PRO A 1 297 ? 37.017 14.252 -8.961 1.00 33.41 297 PRO A C 1
ATOM 2273 O O . PRO A 1 297 ? 37.735 15.197 -9.284 1.00 33.41 297 PRO A O 1
ATOM 2276 N N . ALA A 1 298 ? 35.742 14.444 -8.604 1.00 37.12 298 ALA A N 1
ATOM 2277 C CA . ALA A 1 298 ? 35.086 15.754 -8.696 1.00 37.12 298 ALA A CA 1
ATOM 2278 C C . ALA A 1 298 ? 35.265 16.626 -7.440 1.00 37.12 298 ALA A C 1
ATOM 2280 O O . ALA A 1 298 ? 35.172 17.851 -7.533 1.00 37.12 298 ALA A O 1
ATOM 2281 N N . LEU A 1 299 ? 35.580 16.024 -6.287 1.00 35.97 299 LEU A N 1
ATOM 2282 C CA . LEU A 1 299 ? 35.803 16.748 -5.030 1.00 35.97 299 LEU A CA 1
ATOM 2283 C C . LEU A 1 299 ? 37.278 17.132 -4.792 1.00 35.97 299 LEU A C 1
ATOM 2285 O O . LEU A 1 299 ? 37.574 17.875 -3.860 1.00 35.97 299 LEU A O 1
ATOM 2289 N N . SER A 1 300 ? 38.206 16.686 -5.650 1.00 33.94 300 SER A N 1
ATOM 2290 C CA . SER A 1 300 ? 39.634 17.036 -5.579 1.00 33.94 300 SER A CA 1
ATOM 2291 C C . SER A 1 300 ? 40.051 18.158 -6.537 1.00 33.94 300 SER A C 1
ATOM 2293 O O . SER A 1 300 ? 41.243 18.335 -6.795 1.00 33.94 300 SER A O 1
ATOM 2295 N N . ARG A 1 301 ? 39.108 18.944 -7.073 1.00 32.34 301 ARG A N 1
ATOM 2296 C CA . ARG A 1 301 ? 39.437 20.187 -7.784 1.00 32.34 301 ARG A CA 1
ATOM 2297 C C . ARG A 1 301 ? 39.547 21.324 -6.769 1.00 32.34 301 ARG A C 1
ATOM 2299 O O . ARG A 1 301 ? 38.685 22.195 -6.688 1.00 32.34 301 ARG A O 1
ATOM 2306 N N . SER A 1 302 ? 40.621 21.293 -5.977 1.00 32.94 302 SER A N 1
ATOM 2307 C CA . SER A 1 302 ? 41.106 22.506 -5.322 1.00 32.94 302 SER A CA 1
ATOM 2308 C C . SER A 1 302 ? 41.352 23.568 -6.400 1.00 32.94 302 SER A C 1
ATOM 2310 O O . SER A 1 302 ? 41.738 23.260 -7.531 1.00 32.94 302 SER A O 1
ATOM 2312 N N . GLY A 1 303 ? 41.000 24.811 -6.074 1.00 31.45 303 GLY A N 1
ATOM 2313 C CA . GLY A 1 303 ? 40.890 25.919 -7.015 1.00 31.45 303 GLY A CA 1
ATOM 2314 C C . GLY A 1 303 ? 42.095 26.062 -7.941 1.00 31.45 303 GLY A C 1
ATOM 2315 O O . GLY A 1 303 ? 43.193 26.405 -7.517 1.00 31.45 303 GLY A O 1
ATOM 2316 N N . SER A 1 304 ? 41.851 25.859 -9.233 1.00 31.27 304 SER A N 1
ATOM 2317 C CA . SER A 1 304 ? 42.699 26.386 -10.295 1.00 31.27 304 SER A CA 1
ATOM 2318 C C . SER A 1 304 ? 42.368 27.872 -10.452 1.00 31.27 304 SER A C 1
ATOM 2320 O O . SER A 1 304 ? 41.463 28.243 -11.196 1.00 31.27 304 SER A O 1
ATOM 2322 N N . SER A 1 305 ? 43.089 28.708 -9.709 1.00 33.34 305 SER A N 1
ATOM 2323 C CA . SER A 1 305 ? 43.282 30.123 -10.031 1.00 33.34 305 SER A CA 1
ATOM 2324 C C . SER A 1 305 ? 44.648 30.262 -10.705 1.00 33.34 305 SER A C 1
ATOM 2326 O O . SER A 1 305 ? 45.609 29.617 -10.291 1.00 33.34 305 SER A O 1
ATOM 2328 N N . GLY A 1 306 ? 44.697 31.031 -11.794 1.00 31.48 306 GLY A N 1
ATOM 2329 C CA . GLY A 1 306 ? 45.873 31.238 -12.643 1.00 31.48 306 GLY A CA 1
ATOM 2330 C C . GLY A 1 306 ? 47.050 31.972 -11.972 1.00 31.48 306 GLY A C 1
ATOM 2331 O O . GLY A 1 306 ? 46.983 32.299 -10.791 1.00 31.48 306 GLY A O 1
ATOM 2332 N N . PRO A 1 307 ? 48.136 32.203 -12.733 1.00 36.81 307 PRO A N 1
ATOM 2333 C CA . PRO A 1 307 ? 49.508 32.207 -12.237 1.00 36.81 307 PRO A CA 1
ATOM 2334 C C . PRO A 1 307 ? 49.962 33.585 -11.752 1.00 36.81 307 PRO A C 1
ATOM 2336 O O . PRO A 1 307 ? 49.770 34.567 -12.463 1.00 36.81 307 PRO A O 1
ATOM 2339 N N . ASP A 1 308 ? 50.649 33.641 -10.609 1.00 27.20 308 ASP A N 1
ATOM 2340 C CA . ASP A 1 308 ? 51.602 34.718 -10.339 1.00 27.20 308 ASP A CA 1
ATOM 2341 C C . ASP A 1 308 ? 52.666 34.314 -9.299 1.00 27.20 308 ASP A C 1
ATOM 2343 O O . ASP A 1 308 ? 52.360 33.678 -8.295 1.00 27.20 308 ASP A O 1
ATOM 2347 N N . ALA A 1 309 ? 53.909 34.682 -9.619 1.00 29.88 309 ALA A N 1
ATOM 2348 C CA . ALA A 1 309 ? 55.101 34.893 -8.787 1.00 29.88 309 ALA A CA 1
ATOM 2349 C C . ALA A 1 309 ? 55.509 33.905 -7.655 1.00 29.88 309 ALA A C 1
ATOM 2351 O O . ALA A 1 309 ? 54.960 33.917 -6.563 1.00 29.88 309 ALA A O 1
ATOM 2352 N N . GLY A 1 310 ? 56.631 33.205 -7.887 1.00 27.77 310 GLY A N 1
ATOM 2353 C CA . GLY A 1 310 ? 57.873 33.392 -7.107 1.00 27.77 310 GLY A CA 1
ATOM 2354 C C . GLY A 1 310 ? 58.010 32.816 -5.685 1.00 27.77 310 GLY A C 1
ATOM 2355 O O . GLY A 1 310 ? 57.525 33.406 -4.731 1.00 27.77 310 GLY A O 1
ATOM 2356 N N . ASP A 1 311 ? 58.867 31.791 -5.600 1.00 27.36 311 ASP A N 1
ATOM 2357 C CA . ASP A 1 311 ? 59.897 31.528 -4.574 1.00 27.36 311 ASP A CA 1
ATOM 2358 C C . ASP A 1 311 ? 59.597 30.921 -3.175 1.00 27.36 311 ASP A C 1
ATOM 2360 O O . ASP A 1 311 ? 58.813 31.420 -2.376 1.00 27.36 311 ASP A O 1
ATOM 2364 N N . GLU A 1 312 ? 60.419 29.888 -2.908 1.00 30.66 312 GLU A N 1
ATOM 2365 C CA . GLU A 1 312 ? 61.107 29.499 -1.656 1.00 30.66 312 GLU A CA 1
ATOM 2366 C C . GLU A 1 312 ? 60.456 28.539 -0.615 1.00 30.66 312 GLU A C 1
ATOM 2368 O O . GLU A 1 312 ? 59.509 28.846 0.099 1.00 30.66 312 GLU A O 1
ATOM 2373 N N . GLU A 1 313 ? 61.140 27.387 -0.504 1.00 29.14 313 GLU A N 1
ATOM 2374 C CA . GLU A 1 313 ? 61.549 26.606 0.685 1.00 29.14 313 GLU A CA 1
ATOM 2375 C C . GLU A 1 313 ? 60.632 25.640 1.493 1.00 29.14 313 GLU A C 1
ATOM 2377 O O . GLU A 1 313 ? 59.516 25.907 1.921 1.00 29.14 313 GLU A O 1
ATOM 2382 N N . MET A 1 314 ? 61.258 24.469 1.719 1.00 31.20 314 MET A N 1
ATOM 2383 C CA . MET A 1 314 ? 61.017 23.280 2.562 1.00 31.20 314 MET A CA 1
ATOM 2384 C C . MET A 1 314 ? 60.263 23.449 3.906 1.00 31.20 314 MET A C 1
ATOM 2386 O O . MET A 1 314 ? 60.525 24.398 4.633 1.00 31.20 314 MET A O 1
ATOM 2390 N N . LYS A 1 315 ? 59.515 22.417 4.367 1.00 26.27 315 LYS A N 1
ATOM 2391 C CA . LYS A 1 315 ? 59.964 21.317 5.281 1.00 26.27 315 LYS A CA 1
ATOM 2392 C C . LYS A 1 315 ? 58.801 20.529 5.945 1.00 26.27 315 LYS A C 1
ATOM 2394 O O . LYS A 1 315 ? 57.813 21.117 6.355 1.00 26.27 315 LYS A O 1
ATOM 2399 N N . ASP A 1 316 ? 59.010 19.210 6.073 1.00 24.03 316 ASP A N 1
ATOM 2400 C CA . ASP A 1 316 ? 58.576 18.226 7.099 1.00 24.03 316 ASP A CA 1
ATOM 2401 C C . ASP A 1 316 ? 57.197 18.292 7.808 1.00 24.03 316 ASP A C 1
ATOM 2403 O O . ASP A 1 316 ? 56.907 19.221 8.553 1.00 24.03 316 ASP A O 1
ATOM 2407 N N . ALA A 1 317 ? 56.445 17.174 7.753 1.00 24.75 317 ALA A N 1
ATOM 2408 C CA . ALA A 1 317 ? 56.259 16.218 8.875 1.00 24.75 317 ALA A CA 1
ATOM 2409 C C . ALA A 1 317 ? 54.868 15.524 8.921 1.00 24.75 317 ALA A C 1
ATOM 2411 O O . ALA A 1 317 ? 53.844 16.149 9.166 1.00 24.75 317 ALA A O 1
ATOM 2412 N N . THR A 1 318 ? 54.894 14.189 8.769 1.00 24.12 318 THR A N 1
ATOM 2413 C CA . THR A 1 318 ? 54.089 13.124 9.429 1.00 24.12 318 THR A CA 1
ATOM 2414 C C . THR A 1 318 ? 52.596 13.313 9.759 1.00 24.12 318 THR A C 1
ATOM 2416 O O . THR A 1 318 ? 52.240 14.102 10.629 1.00 24.12 318 THR A O 1
ATOM 2419 N N . ALA A 1 319 ? 51.758 12.390 9.259 1.00 24.69 319 ALA A N 1
ATOM 2420 C CA . ALA A 1 319 ? 50.480 12.029 9.884 1.00 24.69 319 ALA A CA 1
ATOM 2421 C C . ALA A 1 319 ? 50.258 10.502 9.911 1.00 24.69 319 ALA A C 1
ATOM 2423 O O . ALA A 1 319 ? 50.341 9.810 8.896 1.00 24.69 319 ALA A O 1
ATOM 2424 N N . THR A 1 320 ? 50.008 10.013 11.123 1.00 23.27 320 THR A N 1
ATOM 2425 C CA . THR A 1 320 ? 49.749 8.638 11.564 1.00 23.27 320 THR A CA 1
ATOM 2426 C C . THR A 1 320 ? 48.271 8.251 11.365 1.00 23.27 320 THR A C 1
ATOM 2428 O O . THR A 1 320 ? 47.405 9.088 11.137 1.00 23.27 320 THR A O 1
ATOM 2431 N N . THR A 1 321 ? 47.988 6.956 11.460 1.00 24.17 321 THR A N 1
ATOM 2432 C CA . THR A 1 321 ? 46.772 6.212 11.083 1.00 24.17 321 THR A CA 1
ATOM 2433 C C . THR A 1 321 ? 45.504 6.369 11.955 1.00 24.17 321 THR A C 1
ATOM 2435 O O . THR A 1 321 ? 45.587 6.243 13.175 1.00 24.17 321 THR A O 1
ATOM 2438 N N . THR A 1 322 ? 44.342 6.367 11.259 1.00 22.09 322 THR A N 1
ATOM 2439 C CA . THR A 1 322 ? 42.998 5.751 11.550 1.00 22.09 322 THR A CA 1
ATOM 2440 C C . THR A 1 322 ? 42.061 6.341 12.638 1.00 22.09 322 THR A C 1
ATOM 2442 O O . THR A 1 322 ? 42.545 6.981 13.561 1.00 22.09 322 THR A O 1
ATOM 2445 N N . PRO A 1 323 ? 40.745 5.992 12.674 1.00 35.59 323 PRO A N 1
ATOM 2446 C CA . PRO A 1 323 ? 39.693 6.088 11.637 1.00 35.59 323 PRO A CA 1
ATOM 2447 C C . PRO A 1 323 ? 38.347 6.643 12.202 1.00 35.59 323 PRO A C 1
ATOM 2449 O O . PRO A 1 323 ? 38.049 6.466 13.382 1.00 35.59 323 PRO A O 1
ATOM 2452 N N . GLY A 1 324 ? 37.458 7.209 11.373 1.00 22.67 324 GLY A N 1
ATOM 2453 C CA . GLY A 1 324 ? 36.042 7.311 11.760 1.00 22.67 324 GLY A CA 1
ATOM 2454 C C . GLY A 1 324 ? 35.189 8.400 11.111 1.00 22.67 324 GLY A C 1
ATOM 2455 O O . GLY A 1 324 ? 35.621 9.532 10.934 1.00 22.67 324 GLY A O 1
ATOM 2456 N N . VAL A 1 325 ? 33.918 8.013 10.962 1.00 24.11 325 VAL A N 1
ATOM 2457 C CA . VAL A 1 325 ? 32.676 8.804 10.969 1.00 24.11 325 VAL A CA 1
ATOM 2458 C C . VAL A 1 325 ? 31.956 8.953 9.622 1.00 24.11 325 VAL A C 1
ATOM 2460 O O . VAL A 1 325 ? 32.460 9.493 8.646 1.00 24.11 325 VAL A O 1
ATOM 2463 N N . ALA A 1 326 ? 30.732 8.421 9.669 1.00 33.97 326 ALA A N 1
ATOM 2464 C CA . ALA A 1 326 ? 29.623 8.458 8.733 1.00 33.97 326 ALA A CA 1
ATOM 2465 C C . ALA A 1 326 ? 29.377 9.816 8.059 1.00 33.97 326 ALA A C 1
ATOM 2467 O O . ALA A 1 326 ? 29.494 10.861 8.695 1.00 33.97 326 ALA A O 1
ATOM 2468 N N . SER A 1 327 ? 28.897 9.779 6.814 1.00 28.05 327 SER A N 1
ATOM 2469 C CA . SER A 1 327 ? 28.278 10.933 6.162 1.00 28.05 327 SER A CA 1
ATOM 2470 C C . SER A 1 327 ? 26.905 10.566 5.598 1.00 28.05 327 SER A C 1
ATOM 2472 O O . SER A 1 327 ? 26.778 10.008 4.517 1.00 28.05 327 SER A O 1
ATOM 2474 N N . THR A 1 328 ? 25.897 10.838 6.422 1.00 26.72 328 THR A N 1
ATOM 2475 C CA . THR A 1 328 ? 24.703 11.639 6.113 1.00 26.72 328 THR A CA 1
ATOM 2476 C C . THR A 1 328 ? 24.164 11.593 4.676 1.00 26.72 328 THR A C 1
ATOM 2478 O O . THR A 1 328 ? 24.697 12.232 3.773 1.00 26.72 328 THR A O 1
ATOM 2481 N N . VAL A 1 329 ? 23.020 10.923 4.518 1.00 33.81 329 VAL A N 1
ATOM 2482 C CA . VAL A 1 329 ? 22.168 10.927 3.318 1.00 33.81 329 VAL A CA 1
ATOM 2483 C C . VAL A 1 329 ? 21.670 12.349 3.031 1.00 33.81 329 VAL A C 1
ATOM 2485 O O . VAL A 1 329 ? 21.108 13.009 3.909 1.00 33.81 329 VAL A O 1
ATOM 2488 N N . VAL A 1 330 ? 21.866 12.826 1.801 1.00 35.22 330 VAL A N 1
ATOM 2489 C CA . VAL A 1 330 ? 21.470 14.172 1.360 1.00 35.22 330 VAL A CA 1
ATOM 2490 C C . VAL A 1 330 ? 20.104 14.101 0.670 1.00 35.22 330 VAL A C 1
ATOM 2492 O O . VAL A 1 330 ? 19.982 13.593 -0.441 1.00 35.22 330 VAL A O 1
ATOM 2495 N N . ASN A 1 331 ? 19.063 14.617 1.327 1.00 34.41 331 ASN A N 1
ATOM 2496 C CA . ASN A 1 331 ? 17.738 14.804 0.728 1.00 34.41 331 ASN A CA 1
ATOM 2497 C C . ASN A 1 331 ? 17.780 15.956 -0.291 1.00 34.41 331 ASN A C 1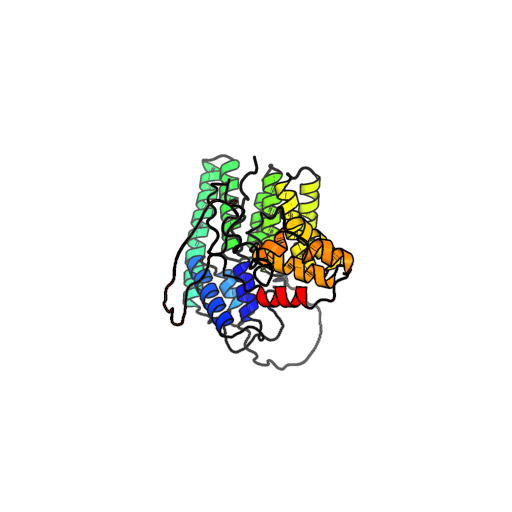
ATOM 2499 O O . ASN A 1 331 ? 17.860 17.122 0.095 1.00 34.41 331 ASN A O 1
ATOM 2503 N N . LEU A 1 332 ? 17.686 15.648 -1.589 1.00 36.88 332 LEU A N 1
ATOM 2504 C CA . LEU A 1 332 ? 17.673 16.655 -2.663 1.00 36.88 332 LEU A CA 1
ATOM 2505 C C . LEU A 1 332 ? 16.289 17.281 -2.940 1.00 36.88 332 LEU A C 1
ATOM 2507 O O . LEU A 1 332 ? 16.142 18.035 -3.899 1.00 36.88 332 LEU A O 1
ATOM 2511 N N . THR A 1 333 ? 15.279 17.020 -2.104 1.00 41.50 333 THR A N 1
ATOM 2512 C CA . THR A 1 333 ? 13.892 17.475 -2.337 1.00 41.50 333 THR A CA 1
ATOM 2513 C C . THR A 1 333 ? 13.373 18.493 -1.312 1.00 41.50 333 THR A C 1
ATOM 2515 O O . THR A 1 333 ? 12.236 18.942 -1.430 1.00 41.50 333 THR A O 1
ATOM 2518 N N . THR A 1 334 ? 14.175 18.915 -0.327 1.00 34.66 334 THR A N 1
ATOM 2519 C CA . THR A 1 334 ? 13.696 19.755 0.797 1.00 34.66 334 THR A CA 1
ATOM 2520 C C . THR A 1 334 ? 13.983 21.254 0.667 1.00 34.66 334 THR A C 1
ATOM 2522 O O . THR A 1 334 ? 14.016 21.972 1.662 1.00 34.66 334 THR A O 1
ATOM 2525 N N . LEU A 1 335 ? 14.141 21.772 -0.551 1.00 31.62 335 LEU A N 1
ATOM 2526 C CA . LEU A 1 335 ? 14.083 23.215 -0.809 1.00 31.62 335 LEU A CA 1
ATOM 2527 C C . LEU A 1 335 ? 12.716 23.559 -1.414 1.00 31.62 335 LEU A C 1
ATOM 2529 O O . LEU A 1 335 ? 12.610 23.809 -2.611 1.00 31.62 335 LEU A O 1
ATOM 2533 N N . GLY A 1 336 ? 11.655 23.544 -0.594 1.00 31.02 336 GLY A N 1
ATOM 2534 C CA . GLY A 1 336 ? 10.382 24.152 -1.011 1.00 31.02 336 GLY A CA 1
ATOM 2535 C C . GLY A 1 336 ? 9.070 23.689 -0.372 1.00 31.02 336 GLY A C 1
ATOM 2536 O O . GLY A 1 336 ? 8.042 24.256 -0.727 1.00 31.02 336 GLY A O 1
ATOM 2537 N N . ALA A 1 337 ? 9.046 22.717 0.543 1.00 30.23 337 ALA A N 1
ATOM 2538 C CA . ALA A 1 337 ? 7.792 22.265 1.155 1.00 30.23 337 ALA A CA 1
ATOM 2539 C C . ALA A 1 337 ? 7.912 22.156 2.680 1.00 30.23 337 ALA A C 1
ATOM 2541 O O . ALA A 1 337 ? 8.355 21.146 3.219 1.00 30.23 337 ALA A O 1
ATOM 2542 N N . GLU A 1 338 ? 7.486 23.204 3.385 1.00 32.22 338 GLU A N 1
ATOM 2543 C CA . GLU A 1 338 ? 7.042 23.070 4.771 1.00 32.22 338 GLU A CA 1
ATOM 2544 C C . GLU A 1 338 ? 5.674 22.373 4.749 1.00 32.22 338 GLU A C 1
ATOM 2546 O O . GLU A 1 338 ? 4.633 23.002 4.576 1.00 32.22 338 GLU A O 1
ATOM 2551 N N . SER A 1 339 ? 5.672 21.047 4.863 1.00 32.50 339 SER A N 1
ATOM 2552 C CA . SER A 1 339 ? 4.457 20.245 5.032 1.00 32.50 339 SER A CA 1
ATOM 2553 C C . SER A 1 339 ? 4.697 19.204 6.120 1.00 32.50 339 SER A C 1
ATOM 2555 O O . SER A 1 339 ? 5.664 18.448 6.047 1.00 32.50 339 SER A O 1
ATOM 2557 N N . GLY A 1 340 ? 3.834 19.203 7.139 1.00 31.81 340 GLY A N 1
ATOM 2558 C CA . GLY A 1 340 ? 3.939 18.465 8.404 1.00 31.81 340 GLY A CA 1
ATOM 2559 C C . GLY A 1 340 ? 3.792 16.942 8.318 1.00 31.81 340 GLY A C 1
ATOM 2560 O O . GLY A 1 340 ? 3.012 16.354 9.062 1.00 31.81 340 GLY A O 1
ATOM 2561 N N . PHE A 1 341 ? 4.571 16.300 7.455 1.00 34.12 341 PHE A N 1
ATOM 2562 C CA . PHE A 1 341 ? 4.853 14.873 7.506 1.00 34.12 341 PHE A CA 1
ATOM 2563 C C . PHE A 1 341 ? 6.302 14.719 7.963 1.00 34.12 341 PHE A C 1
ATOM 2565 O O . PHE A 1 341 ? 7.219 15.067 7.226 1.00 34.12 341 PHE A O 1
ATOM 2572 N N . VAL A 1 342 ? 6.514 14.240 9.188 1.00 26.53 342 VAL A N 1
ATOM 2573 C CA . VAL A 1 342 ? 7.829 13.738 9.600 1.00 26.53 342 VAL A CA 1
ATOM 2574 C C . VAL A 1 342 ? 7.896 12.313 9.056 1.00 26.53 342 VAL A C 1
ATOM 2576 O O . VAL A 1 342 ? 7.139 11.470 9.546 1.00 26.53 342 VAL A O 1
ATOM 2579 N N . PRO A 1 343 ? 8.718 12.018 8.032 1.00 37.78 343 PRO A N 1
ATOM 2580 C CA . PRO A 1 343 ? 8.982 10.635 7.678 1.00 37.78 343 PRO A CA 1
ATOM 2581 C C . PRO A 1 343 ? 9.588 9.982 8.922 1.00 37.78 343 PRO A C 1
ATOM 2583 O O . PRO A 1 343 ? 10.534 10.534 9.490 1.00 37.78 343 PRO A O 1
ATOM 2586 N N . GLU A 1 344 ? 9.047 8.846 9.374 1.00 39.59 344 GLU A N 1
ATOM 2587 C CA . GLU A 1 344 ? 9.825 7.975 10.261 1.00 39.59 344 GLU A CA 1
ATOM 2588 C C . GLU A 1 344 ? 11.207 7.803 9.624 1.00 39.59 344 GLU A C 1
ATOM 2590 O O . GLU A 1 344 ? 11.274 7.570 8.414 1.00 39.59 344 GLU A O 1
ATOM 2595 N N . GLU A 1 345 ? 12.274 7.993 10.410 1.00 40.34 345 GLU A N 1
ATOM 2596 C CA . GLU A 1 345 ? 13.662 7.896 9.950 1.00 40.34 345 GLU A CA 1
ATOM 2597 C C . GLU A 1 345 ? 13.806 6.701 9.007 1.00 40.34 345 GLU A C 1
ATOM 2599 O O . GLU A 1 345 ? 13.653 5.542 9.411 1.00 40.34 345 GLU A O 1
ATOM 2604 N N . GLU A 1 346 ? 14.026 6.995 7.724 1.00 52.38 346 GLU A N 1
ATOM 2605 C CA . GLU A 1 346 ? 14.180 5.962 6.716 1.00 52.38 346 GLU A CA 1
ATOM 2606 C C . GLU A 1 346 ? 15.365 5.095 7.137 1.00 52.38 346 GLU A C 1
ATOM 2608 O O . GLU A 1 346 ? 16.476 5.592 7.326 1.00 52.38 346 GLU A O 1
ATOM 2613 N N . ILE A 1 347 ? 15.117 3.798 7.347 1.00 58.75 347 ILE A N 1
ATOM 2614 C CA . ILE A 1 347 ? 16.187 2.865 7.694 1.00 58.75 347 ILE A CA 1
ATOM 2615 C C . ILE A 1 347 ? 17.196 2.932 6.546 1.00 58.75 347 ILE A C 1
ATOM 2617 O O . ILE A 1 347 ? 16.789 2.686 5.406 1.00 58.75 347 ILE A O 1
ATOM 2621 N N . PRO A 1 348 ? 18.480 3.232 6.815 1.00 61.62 348 PRO A N 1
ATOM 2622 C CA . PRO A 1 348 ? 19.493 3.263 5.773 1.00 61.62 348 PRO A CA 1
ATOM 2623 C C . PRO A 1 348 ? 19.496 1.926 5.031 1.00 61.62 348 PRO A C 1
ATOM 2625 O O . PRO A 1 348 ? 19.771 0.875 5.617 1.00 61.62 348 PRO A O 1
ATOM 2628 N N . MET A 1 349 ? 19.109 1.955 3.758 1.00 72.31 349 MET A N 1
ATOM 2629 C CA . MET A 1 349 ? 19.097 0.775 2.906 1.00 72.31 349 MET A CA 1
ATOM 2630 C C . MET A 1 349 ? 20.484 0.619 2.288 1.00 72.31 349 MET A C 1
ATOM 2632 O O . MET A 1 349 ? 21.016 1.562 1.713 1.00 72.31 349 MET A O 1
ATOM 2636 N N . ASP A 1 350 ? 21.077 -0.567 2.410 1.00 77.75 350 ASP A N 1
ATOM 2637 C CA . ASP A 1 350 ? 22.352 -0.858 1.755 1.00 77.75 350 ASP A CA 1
ATOM 2638 C C . ASP A 1 350 ? 22.120 -1.135 0.263 1.00 77.75 350 ASP A C 1
ATOM 2640 O O . ASP A 1 350 ? 21.531 -2.153 -0.115 1.00 77.75 350 ASP A O 1
ATOM 2644 N N . PHE A 1 351 ? 22.587 -0.221 -0.587 1.00 82.31 351 PHE A N 1
ATOM 2645 C CA . PHE A 1 351 ? 22.483 -0.331 -2.041 1.00 82.31 351 PHE A CA 1
ATOM 2646 C C . PHE A 1 351 ? 23.666 -1.057 -2.686 1.00 82.31 351 PHE A C 1
ATOM 2648 O O . PHE A 1 351 ? 23.607 -1.335 -3.884 1.00 82.31 351 PHE A O 1
ATOM 2655 N N . SER A 1 352 ? 24.701 -1.432 -1.927 1.00 79.94 352 SER A N 1
ATOM 2656 C CA . SER A 1 352 ? 25.894 -2.115 -2.453 1.00 79.94 352 SER A CA 1
ATOM 2657 C C . SER A 1 352 ? 25.570 -3.399 -3.236 1.00 79.94 352 SER A C 1
ATOM 2659 O O . SER A 1 352 ? 26.143 -3.627 -4.302 1.00 79.94 352 SER A O 1
ATOM 2661 N N . PRO A 1 353 ? 24.628 -4.262 -2.798 1.00 81.81 353 PRO A N 1
ATOM 2662 C CA . PRO A 1 353 ? 24.243 -5.436 -3.582 1.00 81.81 353 PRO A CA 1
ATOM 2663 C C . PRO A 1 353 ? 23.560 -5.069 -4.905 1.00 81.81 353 PRO A C 1
ATOM 2665 O O . PRO A 1 353 ? 23.727 -5.766 -5.906 1.00 81.81 353 PRO A O 1
ATOM 2668 N N . LEU A 1 354 ? 22.790 -3.978 -4.915 1.00 81.62 354 LEU A N 1
ATOM 2669 C CA . LEU A 1 354 ? 22.072 -3.516 -6.097 1.00 81.62 354 LEU A CA 1
ATOM 2670 C C . LEU A 1 354 ? 23.023 -2.855 -7.098 1.00 81.62 354 LEU A C 1
ATOM 2672 O O . LEU A 1 354 ? 22.918 -3.130 -8.290 1.00 81.62 354 LEU A O 1
ATOM 2676 N N . SER A 1 355 ? 23.974 -2.044 -6.628 1.00 80.69 355 SER A N 1
ATOM 2677 C CA . SER A 1 355 ? 25.003 -1.440 -7.479 1.00 80.69 355 SER A CA 1
ATOM 2678 C C . SER A 1 355 ? 25.888 -2.512 -8.117 1.00 80.69 355 SER A C 1
ATOM 2680 O O . SER A 1 355 ? 26.084 -2.483 -9.330 1.00 80.69 355 SER A O 1
ATOM 2682 N N . ASN A 1 356 ? 26.298 -3.531 -7.353 1.00 81.44 356 ASN A N 1
ATOM 2683 C CA . ASN A 1 356 ? 27.023 -4.698 -7.869 1.00 81.44 356 ASN A CA 1
ATOM 2684 C C . ASN A 1 356 ? 26.219 -5.481 -8.921 1.00 81.44 356 ASN A C 1
ATOM 2686 O O . ASN A 1 356 ? 26.766 -5.963 -9.915 1.00 81.44 356 ASN A O 1
ATOM 2690 N N . LEU A 1 357 ? 24.904 -5.624 -8.729 1.00 82.25 357 LEU A N 1
ATOM 2691 C CA . LEU A 1 357 ? 24.040 -6.260 -9.723 1.00 82.25 357 LEU A CA 1
ATOM 2692 C C . LEU A 1 357 ? 23.975 -5.430 -11.010 1.00 82.25 357 LEU A C 1
ATOM 2694 O O . LEU A 1 357 ? 24.080 -5.984 -12.099 1.00 82.25 357 LEU A O 1
ATOM 2698 N N . VAL A 1 358 ? 23.832 -4.110 -10.900 1.00 81.75 358 VAL A N 1
ATOM 2699 C CA . VAL A 1 358 ? 23.765 -3.217 -12.064 1.00 81.75 358 VAL A CA 1
ATOM 2700 C C . VAL A 1 358 ? 25.094 -3.179 -12.825 1.00 81.75 358 VAL A C 1
ATOM 2702 O O . VAL A 1 358 ? 25.073 -3.215 -14.054 1.00 81.75 358 VAL A O 1
ATOM 2705 N N . SER A 1 359 ? 26.233 -3.168 -12.126 1.00 79.00 359 SER A N 1
ATOM 2706 C CA . SER A 1 359 ? 27.570 -3.137 -12.737 1.00 79.00 359 SER A CA 1
ATOM 2707 C C . SER A 1 359 ? 27.990 -4.473 -13.358 1.00 79.00 359 SER A C 1
ATOM 2709 O O . SER A 1 359 ? 28.692 -4.492 -14.367 1.00 79.00 359 SER A O 1
ATOM 2711 N N . SER A 1 360 ? 27.540 -5.600 -12.798 1.00 79.25 360 SER A N 1
ATOM 2712 C CA . SER A 1 360 ? 27.843 -6.941 -13.322 1.00 79.25 360 SER A CA 1
ATOM 2713 C C . SER A 1 360 ? 27.001 -7.342 -14.535 1.00 79.25 360 SER A C 1
ATOM 2715 O O . SER A 1 360 ? 27.367 -8.273 -15.261 1.00 79.25 360 SER A O 1
ATOM 2717 N N . LEU A 1 361 ? 25.879 -6.659 -14.787 1.00 77.00 361 LEU A N 1
ATOM 2718 C CA . LEU A 1 361 ? 25.091 -6.902 -15.987 1.00 77.00 361 LEU A CA 1
ATOM 2719 C C . LEU A 1 361 ? 25.895 -6.457 -17.211 1.00 77.00 361 LEU A C 1
ATOM 2721 O O . LEU A 1 361 ? 26.350 -5.317 -17.273 1.00 77.00 361 LEU A O 1
ATOM 2725 N N . PRO A 1 362 ? 26.055 -7.313 -18.234 1.00 65.88 362 PRO A N 1
ATOM 2726 C CA . PRO A 1 362 ? 26.742 -6.894 -19.434 1.00 65.88 362 PRO A CA 1
ATOM 2727 C C . PRO A 1 362 ? 25.866 -5.819 -20.080 1.00 65.88 362 PRO A C 1
ATOM 2729 O O . PRO A 1 362 ? 24.771 -6.120 -20.568 1.00 65.88 362 PRO A O 1
ATOM 2732 N N . LEU A 1 363 ? 26.360 -4.589 -20.165 1.00 70.12 363 LEU A N 1
ATOM 2733 C CA . LEU A 1 363 ? 25.697 -3.470 -20.837 1.00 70.12 363 LEU A CA 1
ATOM 2734 C C . LEU A 1 363 ? 26.254 -3.284 -22.258 1.00 70.12 363 LEU A C 1
ATOM 2736 O O . LEU A 1 363 ? 27.347 -3.773 -22.565 1.00 70.12 363 LEU A O 1
ATOM 2740 N N . PRO A 1 364 ? 25.481 -2.700 -23.188 1.00 60.16 364 PRO A N 1
ATOM 2741 C CA . PRO A 1 364 ? 26.050 -2.244 -24.446 1.00 60.16 364 PRO A CA 1
ATOM 2742 C C . PRO A 1 364 ? 27.030 -1.088 -24.161 1.00 60.16 364 PRO A C 1
ATOM 2744 O O . PRO A 1 364 ? 26.826 -0.385 -23.164 1.00 60.16 364 PRO A O 1
ATOM 2747 N N . PRO A 1 365 ? 28.084 -0.935 -24.984 1.00 55.56 365 PRO A N 1
ATOM 2748 C CA . PRO A 1 365 ? 29.054 0.149 -24.836 1.00 55.56 365 PRO A CA 1
ATOM 2749 C C . PRO A 1 365 ? 28.396 1.532 -24.860 1.00 55.56 365 PRO A C 1
ATOM 2751 O O . PRO A 1 365 ? 27.331 1.677 -25.511 1.00 55.56 365 PRO A O 1
#

pLDDT: mean 73.63, std 23.52, range [21.97, 95.81]